Protein AF-A0A1F8TE63-F1 (afdb_monomer_lite)

pLDDT: mean 85.44, std 15.96, range [40.53, 98.62]

Foldseek 3Di:
DDDPDDPDPDPDDDDDDDDDDDDDDDDDDDDDDDDDDDDDDDDDDDPDPDDDDDPDDDDDDDDQDDFFALVLQVVLLVVLPWDWDWDADPVRWTWIWTHDPDLQWTWIDTPLQKIKGKDFQALDLVVLLVSSVSSLVSCCRRGDVQLSVVVSVVSSVLSVVDHSDDDDAAPDKDFDPDPFRKIKGWHDWDWDDRSQKTKIWTKIKIKTADPPPDWDDDPSDPPDTDHGMDMTIMTMMMIHTNNRDD

Sequence (246 aa):
MMRKLLLATMMALLTGCGSPEPTVVIVTDTAPPPVITNTPTPRPPTATPRPTRTPNPTSTPEPTWEPATVADIEAALREAGYRRFPIEGGDGLKGFSWVNKNAYERVQTWDNGTMEVQVLHDKSSQVRSDHMESHLAALDSALPAGFMASLRQENTAYNQSVSTSVSGEPDQLFAFNDDWHTIWGQYYISDTDIGGYGVRFSLWWWQSTCPSRYGCYYSDFPGLEFEGDSSFVFYSIFIWLPDSVT

Secondary structure (DSSP, 8-state):
----SSSSS--------PPPPPP-------PPPPP---PPPPPPPP-PPPPPPPPPPPPPPPPPPPPPPHHHHHHHHHHTTPEEEEEE-TT--EEEEEE-S-TT-EEEEETTSEEEEEEE--S-HHHHHHHHHHHHGGGTTTS-HHHHHHHHHHHHHHHHHS-SS--SS-SEEEE--STT--EEEEEEEEEEEETTEEEEEEEEEEEEEPPTT--EE-TTSTT-EESSEEEEEEEEEEEE-TT---

Structure (mmCIF, N/CA/C/O backbone):
data_AF-A0A1F8TE63-F1
#
_entry.id   AF-A0A1F8TE63-F1
#
loop_
_atom_site.group_PDB
_atom_site.id
_atom_site.type_symbol
_atom_site.label_atom_id
_atom_site.label_alt_id
_atom_site.label_comp_id
_atom_site.label_asym_id
_atom_site.label_entity_id
_atom_site.label_seq_id
_atom_site.pdbx_PDB_ins_code
_atom_site.Cartn_x
_atom_site.Cartn_y
_atom_site.Cartn_z
_atom_site.occupancy
_atom_site.B_iso_or_equiv
_atom_site.auth_seq_id
_atom_site.auth_comp_id
_atom_site.auth_asym_id
_atom_site.auth_atom_id
_atom_site.pdbx_PDB_model_num
ATOM 1 N N . MET A 1 1 ? 7.002 1.707 -57.358 1.00 48.19 1 MET A N 1
ATOM 2 C CA . MET A 1 1 ? 7.519 3.085 -57.521 1.00 48.19 1 MET A CA 1
ATOM 3 C C . MET A 1 1 ? 6.347 4.054 -57.414 1.00 48.19 1 MET A C 1
ATOM 5 O O . MET A 1 1 ? 5.598 4.135 -58.366 1.00 48.19 1 MET A O 1
ATOM 9 N N . MET A 1 2 ? 6.139 4.681 -56.248 1.00 45.12 2 MET A N 1
ATOM 10 C CA . MET A 1 2 ? 5.333 5.903 -55.994 1.00 45.12 2 MET A CA 1
ATOM 11 C C . MET A 1 2 ? 5.148 6.011 -54.474 1.00 45.12 2 MET A C 1
ATOM 13 O O . MET A 1 2 ? 4.157 5.576 -53.902 1.00 45.12 2 MET A O 1
ATOM 17 N N . ARG A 1 3 ? 6.195 6.482 -53.793 1.00 47.81 3 ARG A N 1
ATOM 18 C CA . ARG A 1 3 ? 6.243 6.649 -52.333 1.00 47.81 3 ARG A CA 1
ATOM 19 C C . ARG A 1 3 ? 7.175 7.818 -52.038 1.00 47.81 3 ARG A C 1
ATOM 21 O O . ARG A 1 3 ? 8.292 7.579 -51.612 1.00 47.81 3 ARG A O 1
ATOM 28 N N . LYS A 1 4 ? 6.786 9.034 -52.440 1.00 49.75 4 LYS A N 1
ATOM 29 C CA . LYS A 1 4 ? 7.524 10.301 -52.235 1.00 49.75 4 LYS A CA 1
ATOM 30 C C . LYS A 1 4 ? 6.693 11.481 -52.776 1.00 49.75 4 LYS A C 1
ATOM 32 O O . LYS A 1 4 ? 7.079 12.068 -53.772 1.00 49.75 4 LYS A O 1
ATOM 37 N N . LEU A 1 5 ? 5.525 11.787 -52.196 1.00 52.41 5 LEU A N 1
ATOM 38 C CA . LEU A 1 5 ? 4.871 13.097 -52.404 1.00 52.41 5 LEU A CA 1
ATOM 39 C C . LEU A 1 5 ? 3.723 13.363 -51.406 1.00 52.41 5 LEU A C 1
ATOM 41 O O . LEU A 1 5 ? 2.587 13.592 -51.798 1.00 52.41 5 LEU A O 1
ATOM 45 N N . LEU A 1 6 ? 3.986 13.279 -50.099 1.00 48.41 6 LEU A N 1
ATOM 46 C CA . LEU A 1 6 ? 2.990 13.656 -49.078 1.00 48.41 6 LEU A CA 1
ATOM 47 C C . LEU A 1 6 ? 3.668 14.102 -47.774 1.00 48.41 6 LEU A C 1
ATOM 49 O O . LEU A 1 6 ? 3.296 13.705 -46.679 1.00 48.41 6 LEU A O 1
ATOM 53 N N . LEU A 1 7 ? 4.729 14.901 -47.914 1.00 50.19 7 LEU A N 1
ATOM 54 C CA . LEU A 1 7 ? 5.530 15.419 -46.802 1.00 50.19 7 LEU A CA 1
ATOM 55 C C . LEU A 1 7 ? 5.947 16.876 -47.086 1.00 50.19 7 LEU A C 1
ATOM 57 O O . LEU A 1 7 ? 7.129 17.182 -47.175 1.00 50.19 7 LEU A O 1
ATOM 61 N N . ALA A 1 8 ? 4.979 17.765 -47.345 1.00 51.34 8 ALA A N 1
ATOM 62 C CA . ALA A 1 8 ? 5.272 19.185 -47.603 1.00 51.34 8 ALA A CA 1
ATOM 63 C C . ALA A 1 8 ? 4.108 20.164 -47.320 1.00 51.34 8 ALA A C 1
ATOM 65 O O . ALA A 1 8 ? 4.092 21.260 -47.873 1.00 51.34 8 ALA A O 1
ATOM 66 N N . THR A 1 9 ? 3.102 19.809 -46.508 1.00 50.75 9 THR A N 1
ATOM 67 C CA . THR A 1 9 ? 1.928 20.697 -46.312 1.00 50.75 9 THR A CA 1
ATOM 68 C C . THR A 1 9 ? 1.337 20.628 -44.902 1.00 50.75 9 THR A C 1
ATOM 70 O O . THR A 1 9 ? 0.125 20.608 -44.727 1.00 50.75 9 THR A O 1
ATOM 73 N N . MET A 1 10 ? 2.188 20.575 -43.874 1.00 45.84 10 MET A N 1
ATOM 74 C CA . MET A 1 10 ? 1.735 20.657 -42.476 1.00 45.84 10 MET A CA 1
ATOM 75 C C . MET A 1 10 ? 2.749 21.403 -41.587 1.00 45.84 10 MET A C 1
ATOM 77 O O . MET A 1 10 ? 3.086 20.978 -40.491 1.00 45.84 10 MET A O 1
ATOM 81 N N . MET A 1 11 ? 3.263 22.525 -42.099 1.00 54.88 11 MET A N 1
ATOM 82 C CA . MET A 1 11 ? 4.095 23.506 -41.386 1.00 54.88 11 MET A CA 1
ATOM 83 C C . MET A 1 11 ? 3.577 24.912 -41.729 1.00 54.88 11 MET A C 1
ATOM 85 O O . MET A 1 11 ? 4.159 25.575 -42.577 1.00 54.88 11 MET A O 1
ATOM 89 N N . ALA A 1 12 ? 2.442 25.343 -41.159 1.00 54.31 12 ALA A N 1
ATOM 90 C CA . ALA A 1 12 ? 1.982 26.740 -41.293 1.00 54.31 12 ALA A CA 1
ATOM 91 C C . ALA A 1 12 ? 0.860 27.187 -40.324 1.00 54.31 12 ALA A C 1
ATOM 93 O O . ALA A 1 12 ? 0.150 28.131 -40.649 1.00 54.31 12 ALA A O 1
ATOM 94 N N . LEU A 1 13 ? 0.645 26.557 -39.161 1.00 50.28 13 LEU A N 1
ATOM 95 C CA . LEU A 1 13 ? -0.390 27.019 -38.212 1.00 50.28 13 LEU A CA 1
ATOM 96 C C . LEU A 1 13 ? 0.096 26.947 -36.757 1.00 50.28 13 LEU A C 1
ATOM 98 O O . LEU A 1 13 ? -0.395 26.166 -35.952 1.00 50.28 13 LEU A O 1
ATOM 102 N N . LEU A 1 14 ? 1.082 27.784 -36.436 1.00 52.03 14 LEU A N 1
ATOM 103 C CA . LEU A 1 14 ? 1.438 28.178 -35.071 1.00 52.03 14 LEU A CA 1
ATOM 104 C C . LEU A 1 14 ? 1.475 29.710 -35.041 1.00 52.03 14 LEU A C 1
ATOM 106 O O . LEU A 1 14 ? 2.531 30.330 -35.128 1.00 52.03 14 LEU A O 1
ATOM 110 N N . THR A 1 15 ? 0.297 30.329 -34.995 1.00 55.75 15 THR A N 1
ATOM 111 C CA . THR A 1 15 ? 0.143 31.757 -34.693 1.00 55.75 15 THR A CA 1
ATOM 112 C C . THR A 1 15 ? -0.293 31.892 -33.245 1.00 55.75 15 THR A C 1
ATOM 114 O O . THR A 1 15 ? -1.296 31.312 -32.834 1.00 55.75 15 THR A O 1
ATOM 117 N N . GLY A 1 16 ? 0.520 32.617 -32.480 1.00 52.72 16 GLY A N 1
ATOM 118 C CA . GLY A 1 16 ? 0.429 32.735 -31.035 1.00 52.72 16 GLY A CA 1
ATOM 119 C C . GLY A 1 16 ? -0.822 33.455 -30.543 1.00 52.72 16 GLY A C 1
ATOM 120 O O . GLY A 1 16 ? -1.224 34.483 -31.080 1.00 52.72 16 GLY A O 1
ATOM 121 N N . CYS A 1 17 ? -1.369 32.941 -29.446 1.00 54.53 17 CYS A N 1
ATOM 122 C CA . CYS A 1 17 ? -2.195 33.712 -28.529 1.00 54.53 17 CYS A CA 1
ATOM 123 C C . CYS A 1 17 ? -1.305 34.129 -27.355 1.00 54.53 17 CYS A C 1
ATOM 125 O O . CYS A 1 17 ? -1.013 33.327 -26.471 1.00 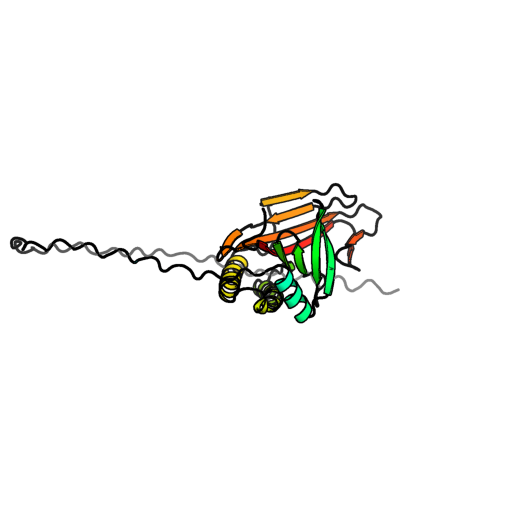54.53 17 CYS A O 1
ATOM 127 N N . GLY A 1 18 ? -0.844 35.381 -27.375 1.00 48.72 18 GLY A N 1
ATOM 128 C CA . GLY A 1 18 ? -0.284 36.028 -26.194 1.00 48.72 18 GLY A CA 1
ATOM 129 C C . GLY A 1 18 ? -1.406 36.282 -25.192 1.00 48.72 18 GLY A C 1
ATOM 130 O O . GLY A 1 18 ? -2.351 37.007 -25.498 1.00 48.72 18 GLY A O 1
ATOM 131 N N . SER A 1 19 ? -1.317 35.659 -24.020 1.00 59.66 19 SER A N 1
ATOM 132 C CA . SER A 1 19 ? -2.191 35.952 -22.885 1.00 59.66 19 SER A CA 1
ATOM 133 C C . SER A 1 19 ? -1.654 37.195 -22.167 1.00 59.66 19 SER A C 1
ATOM 135 O O . SER A 1 19 ? -0.488 37.178 -21.772 1.00 59.66 19 SER A O 1
ATOM 137 N N . PRO A 1 20 ? -2.437 38.275 -22.003 1.00 63.66 20 PRO A N 1
ATOM 138 C CA . PRO A 1 20 ? -1.992 39.438 -21.245 1.00 63.66 20 PRO A CA 1
ATOM 139 C C . PRO A 1 20 ? -1.905 39.116 -19.745 1.00 63.66 20 PRO A C 1
ATOM 141 O O . PRO A 1 20 ? -2.793 38.472 -19.184 1.00 63.66 20 PRO A O 1
ATOM 144 N N . GLU A 1 21 ? -0.828 39.575 -19.106 1.00 68.06 21 GLU A N 1
ATOM 145 C CA . GLU A 1 21 ? -0.635 39.527 -17.654 1.00 68.06 21 GLU A CA 1
ATOM 146 C C . GLU A 1 21 ? -1.690 40.392 -16.936 1.00 68.06 21 GLU A C 1
ATOM 148 O O . GLU A 1 21 ? -1.912 41.543 -17.330 1.00 68.06 21 GLU A O 1
ATOM 153 N N . PRO A 1 22 ? -2.339 39.892 -15.869 1.00 63.06 22 PRO A N 1
ATOM 154 C CA . PRO A 1 22 ? -3.240 40.706 -15.070 1.00 63.06 22 PRO A CA 1
ATOM 155 C C . PRO A 1 22 ? -2.449 41.726 -14.241 1.00 63.06 22 PRO A C 1
ATOM 157 O O . PRO A 1 22 ? -1.637 41.380 -13.384 1.00 63.06 22 PRO A O 1
ATOM 160 N N . THR A 1 23 ? -2.718 43.007 -14.477 1.00 60.56 23 THR A N 1
ATOM 161 C CA . THR A 1 23 ? -2.212 44.122 -13.672 1.00 60.56 23 THR A CA 1
ATOM 162 C C . THR A 1 23 ? -3.028 44.218 -12.382 1.00 60.56 23 THR A C 1
ATOM 164 O O . THR A 1 23 ? -4.235 44.457 -12.415 1.00 60.56 23 THR A O 1
ATOM 167 N N . VAL A 1 24 ? -2.380 44.031 -11.231 1.00 56.94 24 VAL A N 1
ATOM 168 C CA . VAL A 1 24 ? -3.007 44.188 -9.911 1.00 56.94 24 VAL A CA 1
ATOM 169 C C . VAL A 1 24 ? -3.034 45.673 -9.545 1.00 56.94 24 VAL A C 1
ATOM 171 O O . VAL A 1 24 ? -1.994 46.280 -9.295 1.00 56.94 24 VAL A O 1
ATOM 174 N N . VAL A 1 25 ? -4.228 46.266 -9.511 1.00 57.97 25 VAL A N 1
ATOM 175 C CA . VAL A 1 25 ? -4.458 47.632 -9.017 1.00 57.97 25 VAL A CA 1
ATOM 176 C C . VAL A 1 25 ? -4.721 47.561 -7.514 1.00 57.97 25 VAL A C 1
ATOM 178 O O . VAL A 1 25 ? -5.763 47.072 -7.084 1.00 57.97 25 VAL A O 1
ATOM 181 N N . ILE A 1 26 ? -3.777 48.045 -6.706 1.00 49.78 26 ILE A N 1
ATOM 182 C CA . ILE A 1 26 ? -3.956 48.181 -5.256 1.00 49.78 26 ILE A CA 1
ATOM 183 C C . ILE A 1 26 ? -4.684 49.503 -4.993 1.00 49.78 26 ILE A C 1
ATOM 185 O O . ILE A 1 26 ? -4.111 50.579 -5.154 1.00 49.78 26 ILE A O 1
ATOM 189 N N . VAL A 1 27 ? -5.953 49.420 -4.591 1.00 51.50 27 VAL A N 1
ATOM 190 C CA . VAL A 1 27 ? -6.732 50.561 -4.093 1.00 51.50 27 VAL A CA 1
ATOM 191 C C . VAL A 1 27 ? -6.557 50.620 -2.577 1.00 51.50 27 VAL A C 1
ATOM 193 O O . VAL A 1 27 ? -7.164 49.846 -1.842 1.00 51.50 27 VAL A O 1
ATOM 196 N N . THR A 1 28 ? -5.696 51.516 -2.100 1.00 46.59 28 THR A N 1
ATOM 197 C CA . THR A 1 28 ? -5.600 51.856 -0.674 1.00 46.59 28 THR A CA 1
ATOM 198 C C . THR A 1 28 ? -6.646 52.909 -0.333 1.00 46.59 28 THR A C 1
ATOM 200 O O . THR A 1 28 ? -6.501 54.074 -0.706 1.00 46.59 28 THR A O 1
ATOM 203 N N . ASP A 1 29 ? -7.693 52.492 0.375 1.00 40.53 29 ASP A N 1
ATOM 204 C CA . ASP A 1 29 ? -8.705 53.388 0.928 1.00 40.53 29 ASP A CA 1
ATOM 205 C C . ASP A 1 29 ? -8.144 54.086 2.178 1.00 40.53 29 ASP A C 1
ATOM 207 O O . ASP A 1 29 ? -7.621 53.442 3.092 1.00 40.53 29 ASP A O 1
ATOM 211 N N . THR A 1 30 ? -8.180 55.419 2.191 1.00 50.84 30 THR A N 1
ATOM 212 C CA . THR A 1 30 ? -7.617 56.228 3.281 1.00 50.84 30 THR A CA 1
ATOM 213 C C . THR A 1 30 ? -8.744 56.585 4.240 1.00 50.84 30 THR A C 1
ATOM 215 O O . THR A 1 30 ? -9.607 57.400 3.918 1.00 50.84 30 THR A O 1
ATOM 218 N N . ALA A 1 31 ? -8.747 55.964 5.421 1.00 62.66 31 ALA A N 1
ATOM 219 C CA . ALA A 1 31 ? -9.776 56.193 6.429 1.00 62.66 31 ALA A CA 1
ATOM 220 C C . ALA A 1 31 ? -9.745 57.645 6.968 1.00 62.66 31 ALA A C 1
ATOM 222 O O . ALA A 1 31 ? -8.662 58.207 7.163 1.00 62.66 31 ALA A O 1
ATOM 223 N N . PRO A 1 32 ? -10.914 58.258 7.235 1.00 70.81 32 PRO A N 1
ATOM 224 C CA . PRO A 1 32 ? -11.007 59.615 7.766 1.00 70.81 32 PRO A CA 1
ATOM 225 C C . PRO A 1 32 ? -10.475 59.730 9.209 1.00 70.81 32 PRO A C 1
ATOM 227 O O . PRO A 1 32 ? -10.484 58.752 9.962 1.00 70.81 32 PRO A O 1
ATOM 230 N N . PRO A 1 33 ? -10.025 60.933 9.618 1.00 68.00 33 PRO A N 1
ATOM 231 C CA . PRO A 1 33 ? -9.432 61.164 10.931 1.00 68.00 33 PRO A CA 1
ATOM 232 C C . PRO A 1 33 ? -10.441 60.952 12.076 1.00 68.00 33 PRO A C 1
ATOM 234 O O . PRO A 1 33 ? -11.627 61.260 11.926 1.00 68.00 33 PRO A O 1
ATOM 237 N N . PRO A 1 34 ? -9.982 60.454 13.239 1.00 62.78 34 PRO A N 1
ATOM 238 C CA . PRO A 1 34 ? -10.858 60.132 14.358 1.00 62.78 34 PRO A CA 1
ATOM 239 C C . PRO A 1 34 ? -11.477 61.389 14.985 1.00 62.78 34 PRO A C 1
ATOM 241 O O . PRO A 1 34 ? -10.790 62.362 15.299 1.00 62.78 34 PRO A O 1
ATOM 244 N N . VAL A 1 35 ? -12.790 61.337 15.218 1.00 70.00 35 VAL A N 1
ATOM 245 C CA . VAL A 1 35 ? -13.545 62.343 15.975 1.00 70.00 35 VAL A CA 1
ATOM 246 C C . VAL A 1 35 ? -13.337 62.099 17.471 1.00 70.00 35 VAL A C 1
ATOM 248 O O . VAL A 1 35 ? -13.704 61.046 17.996 1.00 70.00 35 VAL A O 1
ATOM 251 N N . ILE A 1 36 ? -12.765 63.079 18.174 1.00 52.56 36 ILE A N 1
ATOM 252 C CA . ILE A 1 36 ? -12.597 63.033 19.632 1.00 52.56 36 ILE A CA 1
ATOM 253 C C . ILE A 1 36 ? -13.963 63.260 20.284 1.00 52.56 36 ILE A C 1
ATOM 255 O O . ILE A 1 36 ? -14.515 64.358 20.247 1.00 52.56 36 ILE A O 1
ATOM 259 N N . THR A 1 37 ? -14.509 62.203 20.880 1.00 59.97 37 THR A N 1
ATOM 260 C CA . THR A 1 37 ? -15.754 62.247 21.654 1.00 59.97 37 THR A CA 1
ATOM 261 C C . THR A 1 37 ? -15.401 62.317 23.138 1.00 59.97 37 THR A C 1
ATOM 263 O O . THR A 1 37 ? -14.645 61.486 23.634 1.00 59.97 37 THR A O 1
ATOM 266 N N . ASN A 1 38 ? -15.923 63.321 23.847 1.00 55.62 38 ASN A N 1
ATOM 267 C CA . ASN A 1 38 ? -15.698 63.492 25.283 1.00 55.62 38 ASN A CA 1
ATOM 268 C C . ASN A 1 38 ? -16.426 62.396 26.071 1.00 55.62 38 ASN A C 1
ATOM 270 O O . ASN A 1 38 ? -17.654 62.389 26.164 1.00 55.62 38 ASN A O 1
ATOM 274 N N . THR A 1 39 ? -15.652 61.472 26.633 1.00 60.62 39 THR A N 1
ATOM 275 C CA . THR A 1 39 ? -16.145 60.345 27.427 1.00 60.62 39 THR A CA 1
ATOM 276 C C . THR A 1 39 ? -16.544 60.804 28.839 1.00 60.62 39 THR A C 1
ATOM 278 O O . THR A 1 39 ? -15.745 61.463 29.507 1.00 60.62 39 THR A O 1
ATOM 281 N N . PRO A 1 40 ? -17.749 60.462 29.331 1.00 65.62 40 PRO A N 1
ATOM 282 C CA . PRO A 1 40 ? -18.172 60.776 30.692 1.00 65.62 40 PRO A CA 1
ATOM 283 C C . PRO A 1 40 ? -17.357 60.019 31.753 1.00 65.62 40 PRO A C 1
ATOM 285 O O . PRO A 1 40 ? -16.910 58.891 31.548 1.00 65.62 40 PRO A O 1
ATOM 288 N N . THR A 1 41 ? -17.195 60.665 32.909 1.00 66.62 41 THR A N 1
ATOM 289 C CA . THR A 1 41 ? -16.442 60.201 34.081 1.00 66.62 41 THR A CA 1
ATOM 290 C C . THR A 1 41 ? -16.871 58.792 34.538 1.00 66.62 41 THR A C 1
ATOM 292 O O . THR A 1 41 ? -18.066 58.576 34.763 1.00 66.62 41 THR A O 1
ATOM 295 N N . PRO A 1 42 ? -15.938 57.833 34.729 1.00 62.38 42 PRO A N 1
ATOM 296 C CA . PRO A 1 42 ? -16.275 56.461 35.108 1.00 62.38 42 PRO A CA 1
ATOM 297 C C . PRO A 1 42 ? -16.837 56.376 36.532 1.00 62.38 42 PRO A C 1
ATOM 299 O O . PRO A 1 42 ? -16.268 56.926 37.476 1.00 62.38 42 PRO A O 1
ATOM 302 N N . ARG A 1 43 ? -17.931 55.625 36.707 1.00 70.56 43 ARG A N 1
ATOM 303 C CA . ARG A 1 43 ? -18.364 55.147 38.029 1.00 70.56 43 ARG A CA 1
ATOM 304 C C . ARG A 1 43 ? -17.352 54.126 38.576 1.00 70.56 43 ARG A C 1
ATOM 306 O O . ARG A 1 43 ? -16.765 53.386 37.786 1.00 70.56 43 ARG A O 1
ATOM 313 N N . PRO A 1 44 ? -17.176 54.041 39.907 1.00 73.81 44 PRO A N 1
ATOM 314 C CA . PRO A 1 44 ? -16.303 53.047 40.519 1.00 73.81 44 PRO A CA 1
ATOM 315 C C . PRO A 1 44 ? -16.779 51.626 40.167 1.00 73.81 44 PRO A C 1
ATOM 317 O O . PRO A 1 44 ? -17.986 51.361 40.215 1.00 73.81 44 PRO A O 1
ATOM 320 N N . PRO A 1 45 ? -15.862 50.714 39.798 1.00 67.75 45 PRO A N 1
ATOM 321 C CA . PRO A 1 45 ? -16.221 49.370 39.377 1.00 67.75 45 PRO A CA 1
ATOM 322 C C . PRO A 1 45 ? -16.824 48.589 40.547 1.00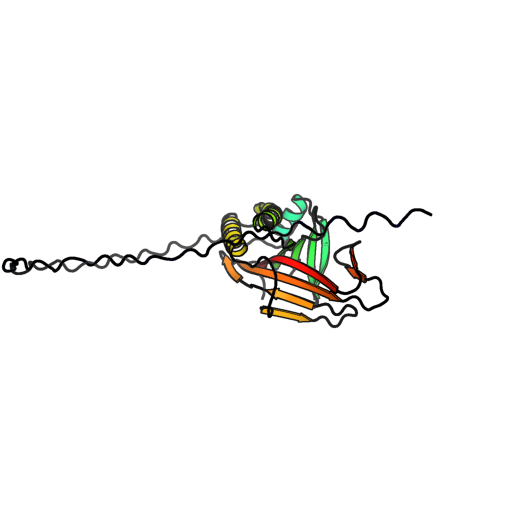 67.75 45 PRO A C 1
ATOM 324 O O . PRO A 1 45 ? -16.232 48.468 41.620 1.00 67.75 45 PRO A O 1
ATOM 327 N N . THR A 1 46 ? -18.021 48.048 40.334 1.00 76.44 46 THR A N 1
ATOM 328 C CA . THR A 1 46 ? -18.595 47.008 41.191 1.00 76.44 46 THR A CA 1
ATOM 329 C C . THR A 1 46 ? -17.690 45.780 41.113 1.00 76.44 46 THR A C 1
ATOM 331 O O . THR A 1 46 ? -17.290 45.397 40.016 1.00 76.44 46 THR A O 1
ATOM 334 N N . ALA A 1 47 ? -17.331 45.187 42.256 1.00 71.12 47 ALA A N 1
ATOM 335 C CA . ALA A 1 47 ? -16.448 44.025 42.309 1.00 71.12 47 ALA A CA 1
ATOM 336 C C . ALA A 1 47 ? -17.005 42.885 41.440 1.00 71.12 47 ALA A C 1
ATOM 338 O O . ALA A 1 47 ? -18.005 42.256 41.786 1.00 71.12 47 ALA A O 1
ATOM 339 N N . THR A 1 48 ? -16.370 42.647 40.292 1.00 73.62 48 THR A N 1
ATOM 340 C CA . THR A 1 48 ? -16.730 41.559 39.385 1.00 73.62 48 THR A CA 1
ATOM 341 C C . THR A 1 48 ? -16.444 40.230 40.088 1.00 73.62 48 THR A C 1
ATOM 343 O O . THR A 1 48 ? -15.319 40.035 40.562 1.00 73.62 48 THR A O 1
ATOM 346 N N . PRO A 1 49 ? -17.418 39.308 40.191 1.00 75.62 49 PRO A N 1
ATOM 347 C CA . PRO A 1 49 ? -17.177 37.998 40.775 1.00 75.62 49 PRO A CA 1
ATOM 348 C C . PRO A 1 49 ? -16.043 37.302 40.018 1.00 75.62 49 PRO A C 1
ATOM 350 O O . PRO A 1 49 ? -16.000 37.294 38.787 1.00 75.62 49 PRO A O 1
ATOM 353 N N . ARG A 1 50 ? -15.091 36.745 40.771 1.00 78.25 50 ARG A N 1
ATOM 354 C CA . ARG A 1 50 ? -13.947 36.025 40.208 1.00 78.25 50 ARG A CA 1
ATOM 355 C C . ARG A 1 50 ? -14.477 34.828 39.403 1.00 78.25 50 ARG A C 1
ATOM 357 O O . ARG A 1 50 ? -15.193 34.015 39.990 1.00 78.25 50 ARG A O 1
ATOM 364 N N . PRO A 1 51 ? -14.139 34.692 38.107 1.00 73.06 51 PRO A N 1
ATOM 365 C CA . PRO A 1 51 ? -14.597 33.569 37.303 1.00 73.06 51 PRO A CA 1
ATOM 366 C C . PRO A 1 51 ? -14.155 32.261 37.960 1.00 73.06 51 PRO A C 1
ATOM 368 O O . PRO A 1 51 ? -12.979 32.060 38.279 1.00 73.06 51 PRO A O 1
ATOM 371 N N . THR A 1 52 ? -15.125 31.395 38.232 1.00 80.81 52 THR A N 1
ATOM 372 C CA . THR A 1 52 ? -14.880 30.042 38.726 1.00 80.81 52 THR A CA 1
ATOM 373 C C . THR A 1 52 ? -14.252 29.246 37.585 1.00 80.81 52 THR A C 1
ATOM 375 O O . THR A 1 52 ? -14.664 29.394 36.437 1.00 80.81 52 THR A O 1
ATOM 378 N N . ARG A 1 53 ? -13.219 28.442 37.867 1.00 78.50 53 ARG A N 1
ATOM 379 C CA . ARG A 1 53 ? -12.587 27.615 36.830 1.00 78.50 53 ARG A CA 1
ATOM 380 C C . ARG A 1 53 ? -13.634 26.657 36.268 1.00 78.50 53 ARG A C 1
ATOM 382 O O . ARG A 1 53 ? -14.159 25.837 37.018 1.00 78.50 53 ARG A O 1
ATOM 389 N N . THR A 1 54 ? -13.919 26.764 34.973 1.00 82.12 54 THR A N 1
ATOM 390 C CA . THR A 1 54 ? -14.690 25.752 34.253 1.00 82.12 54 THR A CA 1
ATOM 391 C C . THR A 1 54 ? -13.952 24.419 34.398 1.00 82.12 54 THR A C 1
ATOM 393 O O . THR A 1 54 ? -12.740 24.390 34.158 1.00 82.12 54 THR A O 1
ATOM 396 N N . PRO A 1 55 ? -14.613 23.340 34.850 1.00 81.19 55 PRO A N 1
ATOM 397 C CA . PRO A 1 55 ? -13.978 22.032 34.910 1.00 81.19 55 PRO A CA 1
ATOM 398 C C . PRO A 1 55 ? -13.462 21.657 33.519 1.00 81.19 55 PRO A C 1
ATOM 400 O O . PRO A 1 55 ? -14.154 21.855 32.520 1.00 81.19 55 PRO A O 1
ATOM 403 N N . ASN A 1 56 ? -12.225 21.164 33.464 1.00 84.62 56 ASN A N 1
ATOM 404 C CA . ASN A 1 56 ? -11.638 20.699 32.216 1.00 84.62 56 ASN A CA 1
ATOM 405 C C . ASN A 1 56 ? -12.467 19.492 31.744 1.00 84.62 56 ASN A C 1
ATOM 407 O O . ASN A 1 56 ? -12.690 18.594 32.566 1.00 84.62 56 ASN A O 1
ATOM 411 N N . PRO A 1 57 ? -12.964 19.461 30.495 1.00 76.56 57 PRO A N 1
ATOM 412 C CA . PRO A 1 57 ? -13.701 18.309 29.999 1.00 76.56 57 PRO A CA 1
ATOM 413 C C . PRO A 1 57 ? -12.847 17.053 30.180 1.00 76.56 57 PRO A C 1
ATOM 415 O O . PRO A 1 57 ? -11.673 17.020 29.812 1.00 76.56 57 PRO A O 1
ATOM 418 N N . THR A 1 58 ? -13.425 16.039 30.818 1.00 81.25 58 THR A N 1
ATOM 419 C CA . THR A 1 58 ? -12.788 14.730 30.945 1.00 81.25 58 THR A CA 1
ATOM 420 C C . THR A 1 58 ? -12.708 14.122 29.551 1.00 81.25 58 THR A C 1
ATOM 422 O O . THR A 1 58 ? -13.728 14.036 28.865 1.00 81.25 58 THR A O 1
ATOM 425 N N . SER A 1 59 ? -11.508 13.732 29.114 1.00 74.38 59 SER A N 1
ATOM 426 C CA . SER A 1 59 ? -11.337 13.026 27.846 1.00 74.38 59 SER A CA 1
ATOM 427 C C . SER A 1 59 ? -12.162 11.744 27.890 1.00 74.38 59 SER A C 1
ATOM 429 O O . SER A 1 59 ? -12.014 10.927 28.801 1.00 74.38 59 SER A O 1
ATOM 431 N N . THR A 1 60 ? -13.074 11.596 26.934 1.00 75.81 60 THR A N 1
ATOM 432 C CA . THR A 1 60 ? -13.792 10.333 26.750 1.00 75.81 60 THR A CA 1
ATOM 433 C C . THR A 1 60 ? -12.774 9.320 26.225 1.00 75.81 60 THR A C 1
ATOM 435 O O . THR A 1 60 ? -12.040 9.680 25.304 1.00 75.81 60 THR A O 1
ATOM 438 N N . PRO A 1 61 ? -12.662 8.113 26.813 1.00 71.31 61 PRO A N 1
ATOM 439 C CA . PRO A 1 61 ? -11.760 7.089 26.299 1.00 71.31 61 PRO A CA 1
ATOM 440 C C . PRO A 1 61 ? -12.063 6.825 24.826 1.00 71.31 61 PRO A C 1
ATOM 442 O O . PRO A 1 61 ? -13.235 6.718 24.454 1.00 71.31 61 PRO A O 1
ATOM 445 N N . GLU A 1 62 ? -11.026 6.733 23.998 1.00 72.44 62 GLU A N 1
ATOM 446 C CA . GLU A 1 62 ? -11.212 6.324 22.610 1.00 72.44 62 GLU A CA 1
ATOM 447 C C . GLU A 1 62 ? -11.732 4.878 22.560 1.00 72.44 62 GLU A C 1
ATOM 449 O O . GLU A 1 62 ? -11.342 4.054 23.396 1.00 72.44 62 GLU A O 1
ATOM 454 N N . PRO A 1 63 ? -12.641 4.551 21.625 1.00 63.66 63 PRO A N 1
ATOM 455 C CA . PRO A 1 63 ? -13.115 3.186 21.458 1.00 63.66 63 PRO A CA 1
ATOM 456 C C . PRO A 1 63 ? -11.937 2.265 21.135 1.00 63.66 63 PRO A C 1
ATOM 458 O O . PRO A 1 63 ? -11.259 2.455 20.131 1.00 63.66 63 PRO A O 1
ATOM 461 N N . THR A 1 64 ? -11.705 1.251 21.965 1.00 77.38 64 THR A N 1
ATOM 462 C CA . THR A 1 64 ? -10.733 0.200 21.655 1.00 77.38 64 THR A CA 1
ATOM 463 C C . THR A 1 64 ? -11.369 -0.770 20.665 1.00 77.38 64 THR A C 1
ATOM 465 O O . THR A 1 64 ? -12.393 -1.384 20.973 1.00 77.38 64 THR A O 1
ATOM 468 N N . TRP A 1 65 ? -10.805 -0.878 19.465 1.00 83.81 65 TRP A N 1
ATOM 469 C CA . TRP A 1 65 ? -11.239 -1.859 18.473 1.00 83.81 65 TRP A CA 1
ATOM 470 C C . TRP A 1 65 ? -10.623 -3.221 18.775 1.00 83.81 65 TRP A C 1
ATOM 472 O O . TRP A 1 65 ? -9.498 -3.300 19.263 1.00 83.81 65 TRP A O 1
ATOM 482 N N . GLU A 1 66 ? -11.348 -4.295 18.468 1.00 85.94 66 GLU A N 1
ATOM 483 C CA . GLU A 1 66 ? -10.728 -5.616 18.423 1.00 85.94 66 GLU A CA 1
ATOM 484 C C . GLU A 1 66 ? -9.732 -5.631 17.248 1.00 85.94 66 GLU A C 1
ATOM 486 O O . GLU A 1 66 ? -10.115 -5.254 16.133 1.00 85.94 66 GLU A O 1
ATOM 491 N N . PRO A 1 67 ? -8.447 -5.951 17.484 1.00 87.81 67 PRO A N 1
ATOM 492 C CA . PRO A 1 67 ? -7.444 -5.922 16.434 1.00 87.81 67 PRO A CA 1
ATOM 493 C C . PRO A 1 67 ? -7.711 -7.037 15.422 1.00 87.81 67 PRO A C 1
ATOM 495 O O . PRO A 1 67 ? -7.929 -8.188 15.795 1.00 87.81 67 PRO A O 1
ATOM 498 N N . ALA A 1 68 ? -7.678 -6.695 14.137 1.00 93.75 68 ALA A N 1
ATOM 499 C CA . ALA A 1 68 ? -7.749 -7.690 13.077 1.00 93.75 68 ALA A CA 1
ATOM 500 C C . ALA A 1 68 ? -6.468 -8.527 13.044 1.00 93.75 68 ALA A C 1
ATOM 502 O O . ALA A 1 68 ? -5.373 -8.014 13.290 1.00 93.75 68 ALA A O 1
ATOM 503 N N . THR A 1 69 ? -6.589 -9.800 12.675 1.00 95.25 69 THR A N 1
ATOM 504 C CA . THR A 1 69 ? -5.429 -10.654 12.411 1.00 95.25 69 THR A CA 1
ATOM 505 C C . THR A 1 69 ? -5.126 -10.725 10.915 1.00 95.25 69 THR A C 1
ATOM 507 O O . THR A 1 69 ? -5.990 -10.492 10.066 1.00 95.25 69 THR A O 1
ATOM 510 N N . VAL A 1 70 ? -3.902 -11.134 10.565 1.00 96.25 70 VAL A N 1
ATOM 511 C CA . VAL A 1 70 ? -3.548 -11.439 9.167 1.00 96.25 70 VAL A CA 1
ATOM 512 C C . VAL A 1 70 ? -4.484 -12.502 8.587 1.00 96.25 70 VAL A C 1
ATOM 514 O O . VAL A 1 70 ? -4.902 -12.394 7.439 1.00 96.25 70 VAL A O 1
ATOM 517 N N . ALA A 1 71 ? -4.880 -13.499 9.383 1.00 96.62 71 ALA A N 1
ATOM 518 C CA . ALA A 1 71 ? -5.776 -14.556 8.925 1.00 96.62 71 ALA A CA 1
ATOM 519 C C . ALA A 1 71 ? -7.167 -14.024 8.530 1.00 96.62 71 ALA A C 1
ATOM 521 O O . ALA A 1 71 ? -7.725 -14.494 7.535 1.00 96.62 71 ALA A O 1
ATOM 522 N N . ASP A 1 72 ? -7.696 -13.035 9.258 1.00 97.00 72 ASP A N 1
ATOM 523 C CA . ASP A 1 72 ? -8.980 -12.394 8.941 1.00 97.00 72 ASP A CA 1
ATOM 524 C C . ASP A 1 72 ? -8.892 -11.621 7.620 1.00 97.00 72 ASP A C 1
ATOM 526 O O . ASP A 1 72 ? -9.748 -11.768 6.744 1.00 97.00 72 ASP A O 1
ATOM 530 N N . ILE A 1 73 ? -7.804 -10.868 7.433 1.00 98.06 73 ILE A N 1
ATOM 531 C CA . ILE A 1 73 ? -7.515 -10.121 6.201 1.00 98.06 73 ILE A CA 1
ATOM 532 C C . ILE A 1 73 ? -7.419 -11.069 5.000 1.00 98.06 73 ILE A C 1
ATOM 534 O O . ILE A 1 73 ? -8.069 -10.864 3.974 1.00 98.06 73 ILE A O 1
ATOM 538 N N . GLU A 1 74 ? -6.652 -12.151 5.123 1.00 98.38 74 GLU A N 1
ATOM 539 C CA . GLU A 1 74 ? -6.505 -13.145 4.058 1.00 98.38 74 GLU A CA 1
ATOM 540 C C . GLU A 1 74 ? -7.811 -13.880 3.740 1.00 98.38 74 GLU A C 1
ATOM 542 O O . GLU A 1 74 ? -8.051 -14.274 2.593 1.00 98.38 74 GLU A O 1
ATOM 547 N N . ALA A 1 75 ? -8.663 -14.099 4.746 1.00 98.44 75 ALA A N 1
ATOM 548 C CA . ALA A 1 75 ? -9.990 -14.662 4.545 1.00 98.44 75 ALA A CA 1
ATOM 549 C C . ALA A 1 75 ? -10.879 -13.715 3.731 1.00 98.44 75 ALA A C 1
ATOM 551 O O . ALA A 1 75 ? -11.463 -14.161 2.740 1.00 98.44 75 ALA A O 1
ATOM 552 N N . ALA A 1 76 ? -10.906 -12.426 4.080 1.00 98.38 76 ALA A N 1
ATOM 553 C CA . ALA A 1 76 ? -11.675 -11.415 3.360 1.00 98.38 76 ALA A CA 1
ATOM 554 C C . ALA A 1 76 ? -11.204 -11.248 1.905 1.00 98.38 76 ALA A C 1
ATOM 556 O O . ALA A 1 76 ? -12.018 -11.272 0.981 1.00 98.38 76 ALA A O 1
ATOM 557 N N . LEU A 1 77 ? -9.889 -11.213 1.663 1.00 98.62 77 LEU A N 1
ATOM 558 C CA . LEU A 1 77 ? -9.330 -11.155 0.305 1.00 98.62 77 LEU A CA 1
ATOM 559 C C . LEU A 1 77 ? -9.740 -12.371 -0.538 1.00 98.62 77 LEU A C 1
ATOM 561 O O . LEU A 1 77 ? -10.109 -12.234 -1.709 1.00 98.62 77 LEU A O 1
ATOM 565 N N . ARG A 1 78 ? -9.719 -13.573 0.050 1.00 98.44 78 ARG A N 1
ATOM 566 C CA . ARG A 1 78 ? -10.168 -14.796 -0.629 1.00 98.44 78 ARG A CA 1
ATOM 567 C C . ARG A 1 78 ? -11.655 -14.739 -0.975 1.00 98.44 78 ARG A C 1
ATOM 569 O O . ARG A 1 78 ? -12.024 -15.125 -2.083 1.00 98.44 78 ARG A O 1
ATOM 576 N N . GLU A 1 79 ? -12.493 -14.266 -0.056 1.00 98.38 79 GLU A N 1
ATOM 577 C CA . GLU A 1 79 ? -13.933 -14.093 -0.279 1.00 98.38 79 GLU A CA 1
ATOM 578 C C . GLU A 1 79 ? -14.220 -13.054 -1.376 1.00 98.38 79 GLU A C 1
ATOM 580 O O . GLU A 1 79 ? -15.081 -13.274 -2.227 1.00 98.38 79 GLU A O 1
ATOM 585 N N . ALA A 1 80 ? -13.414 -11.991 -1.448 1.00 98.12 80 ALA A N 1
ATOM 586 C CA . ALA A 1 80 ? -13.456 -10.984 -2.509 1.00 98.12 80 ALA A CA 1
ATOM 587 C C . ALA A 1 80 ? -12.900 -11.470 -3.871 1.00 98.12 80 ALA A C 1
ATOM 589 O O . ALA A 1 80 ? -12.870 -10.711 -4.846 1.00 98.12 80 ALA A O 1
ATOM 590 N N . GLY A 1 81 ? -12.463 -12.731 -3.968 1.00 97.94 81 GLY A N 1
ATOM 591 C CA . GLY A 1 81 ? -12.013 -13.360 -5.213 1.00 97.94 81 GLY A CA 1
ATOM 592 C C . GLY A 1 81 ? -10.546 -13.111 -5.573 1.00 97.94 81 GLY A C 1
ATOM 593 O O . GLY A 1 81 ? -10.157 -13.347 -6.720 1.00 97.94 81 GLY A O 1
ATOM 594 N N . TYR A 1 82 ? -9.719 -12.654 -4.629 1.00 98.38 82 TYR A N 1
ATOM 595 C CA . TYR A 1 82 ? -8.282 -12.514 -4.857 1.00 98.38 82 TYR A CA 1
ATOM 596 C C . TYR A 1 82 ? -7.611 -13.887 -4.963 1.00 98.38 82 TYR A C 1
ATOM 598 O O . TYR A 1 82 ? -7.935 -14.842 -4.252 1.00 98.38 82 TYR A O 1
ATOM 606 N N . ARG A 1 83 ? -6.621 -13.976 -5.852 1.00 97.69 83 ARG A N 1
ATOM 607 C CA . ARG A 1 83 ? -5.740 -15.135 -6.004 1.00 97.69 83 ARG A CA 1
ATOM 608 C C . ARG A 1 83 ? -4.474 -14.921 -5.191 1.00 97.69 83 ARG A C 1
ATOM 610 O O . ARG A 1 83 ? -3.904 -13.836 -5.221 1.00 97.69 83 ARG A O 1
ATOM 617 N N . ARG A 1 84 ? -4.036 -15.973 -4.502 1.00 97.06 84 ARG A N 1
ATOM 618 C CA . ARG A 1 84 ? -2.895 -15.948 -3.585 1.00 97.06 84 ARG A CA 1
ATOM 619 C C . ARG A 1 84 ? -1.629 -16.493 -4.241 1.00 97.06 84 ARG A C 1
ATOM 621 O O . ARG A 1 84 ? -1.659 -17.598 -4.782 1.00 97.06 84 ARG A O 1
ATOM 628 N N . PHE A 1 85 ? -0.518 -15.784 -4.079 1.00 95.94 85 PHE A N 1
ATOM 629 C CA . PHE A 1 85 ? 0.818 -16.191 -4.511 1.00 95.94 85 PHE A CA 1
ATOM 630 C C . PHE A 1 85 ? 1.795 -16.073 -3.334 1.00 95.94 85 PHE A C 1
ATOM 632 O O . PHE A 1 85 ? 1.830 -15.018 -2.706 1.00 95.94 85 PHE A O 1
ATOM 639 N N . PRO A 1 86 ? 2.554 -17.125 -2.982 1.00 96.62 86 PRO A N 1
ATOM 640 C CA . PRO A 1 86 ? 3.554 -17.026 -1.922 1.00 96.62 86 PRO A CA 1
ATOM 641 C C . PRO A 1 86 ? 4.684 -16.081 -2.340 1.00 96.62 86 PRO A C 1
ATOM 643 O O . PRO A 1 86 ? 5.126 -16.125 -3.488 1.00 96.62 86 PRO A O 1
ATOM 646 N N . ILE A 1 87 ? 5.149 -15.262 -1.400 1.00 95.06 87 ILE A N 1
ATOM 647 C CA . ILE A 1 87 ? 6.288 -14.356 -1.573 1.00 95.06 87 ILE A CA 1
ATOM 648 C C . ILE A 1 87 ? 7.234 -14.464 -0.372 1.00 95.06 87 ILE A C 1
ATOM 650 O O . ILE A 1 87 ? 6.824 -14.855 0.723 1.00 95.06 87 ILE A O 1
ATOM 654 N N . GLU A 1 88 ? 8.501 -14.127 -0.594 1.00 94.50 88 GLU A N 1
ATOM 655 C CA . GLU A 1 88 ? 9.532 -14.037 0.440 1.00 94.50 88 GLU A CA 1
ATOM 656 C C . GLU A 1 88 ? 10.316 -12.736 0.222 1.00 94.50 88 GLU A C 1
ATOM 658 O O . GLU A 1 88 ? 10.759 -12.458 -0.895 1.00 94.50 88 GLU A O 1
ATOM 663 N N . GLY A 1 89 ? 10.421 -11.914 1.265 1.00 88.12 89 GLY A N 1
ATOM 664 C CA . GLY A 1 89 ? 11.203 -10.684 1.271 1.00 88.12 89 GLY A CA 1
ATOM 665 C C . GLY A 1 89 ? 12.705 -10.968 1.285 1.00 88.12 89 GLY A C 1
ATOM 666 O O . GLY A 1 89 ? 13.148 -12.075 1.589 1.00 88.12 89 GLY A O 1
ATOM 667 N N . GLY A 1 90 ? 13.519 -9.956 0.976 1.00 83.00 90 GLY A N 1
ATOM 668 C CA . GLY A 1 90 ? 14.984 -10.094 0.979 1.00 83.00 90 GLY A CA 1
ATOM 669 C C . GLY A 1 90 ? 15.586 -10.406 2.359 1.00 83.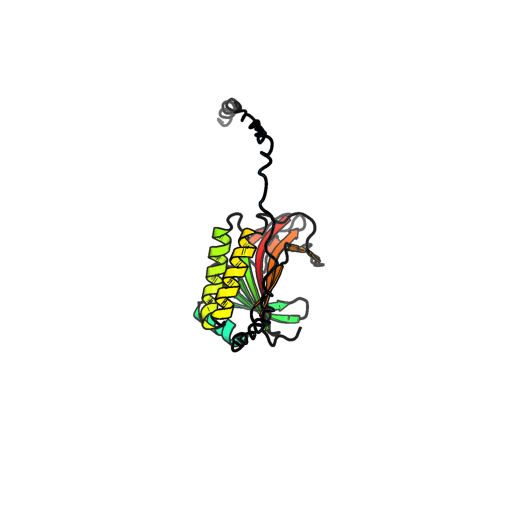00 90 GLY A C 1
ATOM 670 O O . GLY A 1 90 ? 16.722 -10.864 2.449 1.00 83.00 90 GLY A O 1
ATOM 671 N N . ASP A 1 91 ? 14.824 -10.179 3.424 1.00 87.25 91 ASP A N 1
ATOM 672 C CA . ASP A 1 91 ? 15.127 -10.507 4.818 1.00 87.25 91 ASP A CA 1
ATOM 673 C C . ASP A 1 91 ? 14.642 -11.911 5.237 1.00 87.25 91 ASP A C 1
ATOM 675 O O . ASP A 1 91 ? 14.831 -12.315 6.385 1.00 87.25 91 ASP A O 1
ATOM 679 N N . GLY A 1 92 ? 14.038 -12.671 4.316 1.00 92.94 92 GLY A N 1
ATOM 680 C CA . GLY A 1 92 ? 13.444 -13.981 4.579 1.00 92.94 92 GLY A CA 1
ATOM 681 C C . GLY A 1 92 ? 12.045 -13.919 5.198 1.00 92.94 92 GLY A C 1
ATOM 682 O O . GLY A 1 92 ? 11.498 -14.967 5.558 1.00 92.94 92 GLY A O 1
ATOM 683 N N . LEU A 1 93 ? 11.455 -12.724 5.337 1.00 94.62 93 LEU A N 1
ATOM 684 C CA . LEU A 1 93 ? 10.079 -12.570 5.793 1.00 94.62 93 LEU A CA 1
ATOM 685 C C . LEU A 1 93 ? 9.131 -13.193 4.769 1.00 94.62 93 LEU A C 1
ATOM 687 O O . LEU A 1 93 ? 9.207 -12.911 3.575 1.00 94.62 93 LEU A O 1
ATOM 691 N N . LYS A 1 94 ? 8.231 -14.055 5.232 1.00 97.12 94 LYS A N 1
ATOM 692 C CA . LYS A 1 94 ? 7.283 -14.756 4.366 1.00 97.12 94 LYS A CA 1
ATOM 693 C C . LYS A 1 94 ? 5.934 -14.073 4.378 1.00 97.12 94 LYS A C 1
ATOM 695 O O . LYS A 1 94 ? 5.548 -13.424 5.350 1.00 97.12 94 LYS A O 1
ATOM 700 N N . GLY A 1 95 ? 5.234 -14.226 3.266 1.00 97.38 95 GLY A N 1
ATOM 701 C CA . GLY A 1 95 ? 3.933 -13.626 3.087 1.00 97.38 95 GLY A CA 1
ATOM 702 C C . GLY A 1 95 ? 3.232 -14.117 1.837 1.00 97.38 95 GLY A C 1
ATOM 703 O O . GLY A 1 95 ? 3.629 -15.095 1.187 1.00 97.38 95 GLY A O 1
ATOM 704 N N . PHE A 1 96 ? 2.183 -13.394 1.473 1.00 97.94 96 PHE A N 1
ATOM 705 C CA . PHE A 1 96 ? 1.421 -13.647 0.268 1.00 97.94 96 PHE A CA 1
ATOM 706 C C . PHE A 1 96 ? 1.141 -12.359 -0.491 1.00 97.94 96 PHE A C 1
ATOM 708 O O . PHE A 1 96 ? 0.739 -11.354 0.084 1.00 97.94 96 PHE A O 1
ATOM 715 N N . SER A 1 97 ? 1.281 -12.419 -1.813 1.00 97.38 97 SER A N 1
ATOM 716 C CA . SER A 1 97 ? 0.705 -11.439 -2.722 1.00 97.38 97 SER A CA 1
ATOM 717 C C . SER A 1 97 ? -0.683 -11.899 -3.161 1.00 97.38 97 SER A C 1
ATOM 719 O O . SER A 1 97 ? -0.875 -13.022 -3.636 1.00 97.38 97 SER A O 1
ATOM 721 N N . TRP A 1 98 ? -1.654 -11.014 -2.998 1.00 97.94 98 TRP A N 1
ATOM 722 C CA . TRP A 1 98 ? -3.053 -11.194 -3.337 1.00 97.94 98 TRP A CA 1
ATOM 723 C C . TRP A 1 98 ? -3.379 -10.324 -4.539 1.00 97.94 98 TRP A C 1
ATOM 725 O O . TRP A 1 98 ? -3.296 -9.097 -4.479 1.00 97.94 98 TRP A O 1
ATOM 735 N N . VAL A 1 99 ? -3.786 -10.965 -5.630 1.00 96.19 99 VAL A N 1
ATOM 736 C CA . VAL A 1 99 ? -4.036 -10.305 -6.915 1.00 96.19 99 VAL A CA 1
ATOM 737 C C . VAL A 1 99 ? -5.446 -10.619 -7.394 1.00 96.19 99 VAL A C 1
ATOM 739 O O . VAL A 1 99 ? -5.848 -11.784 -7.452 1.00 96.19 99 VAL A O 1
ATOM 742 N N . ASN A 1 100 ? -6.187 -9.587 -7.794 1.00 95.06 100 ASN A N 1
ATOM 743 C CA . ASN A 1 100 ? -7.517 -9.732 -8.383 1.00 95.06 100 ASN A CA 1
ATOM 744 C C . ASN A 1 100 ? -7.462 -9.554 -9.915 1.00 95.06 100 ASN A C 1
ATOM 746 O O . ASN A 1 100 ? -6.787 -10.328 -10.605 1.00 95.06 100 ASN A O 1
ATOM 750 N N . LYS A 1 101 ? -8.175 -8.556 -10.457 1.00 90.94 101 LYS A N 1
ATOM 751 C CA . LYS A 1 101 ? -8.319 -8.314 -11.902 1.00 90.94 101 LYS A CA 1
ATOM 752 C C . LYS A 1 101 ? -7.041 -7.777 -12.543 1.00 90.94 101 LYS A C 1
ATOM 754 O O . LYS A 1 101 ? -6.697 -8.198 -13.643 1.00 90.94 101 LYS A O 1
ATOM 759 N N . ASN A 1 102 ? -6.371 -6.844 -11.871 1.00 91.25 102 ASN A N 1
ATOM 760 C CA . ASN A 1 102 ? -5.158 -6.204 -12.360 1.00 91.25 102 ASN A CA 1
ATOM 761 C C . ASN A 1 102 ? -3.934 -6.880 -11.729 1.00 91.25 102 ASN A C 1
ATOM 763 O O . ASN A 1 102 ? -3.822 -6.900 -10.512 1.00 91.25 102 ASN A O 1
ATOM 767 N N . ALA A 1 103 ? -3.034 -7.437 -12.544 1.00 89.00 103 ALA A N 1
ATOM 768 C CA . ALA A 1 103 ? -1.826 -8.109 -12.056 1.00 89.00 103 ALA A CA 1
ATOM 769 C C . ALA A 1 103 ? -0.771 -7.145 -11.488 1.00 89.00 103 ALA A C 1
ATOM 771 O O . ALA A 1 103 ? 0.108 -7.576 -10.751 1.00 89.00 103 ALA A O 1
ATOM 772 N N . TYR A 1 104 ? -0.873 -5.857 -11.820 1.00 89.88 104 TYR A N 1
ATOM 773 C CA . TYR A 1 104 ? 0.045 -4.814 -11.362 1.00 89.88 104 TYR A CA 1
ATOM 774 C C . TYR A 1 104 ? -0.358 -4.199 -10.020 1.00 89.88 104 TYR A C 1
ATOM 776 O O . TYR A 1 104 ? 0.387 -3.407 -9.456 1.00 89.88 104 TYR A O 1
ATOM 784 N N . GLU A 1 105 ? -1.544 -4.535 -9.521 1.00 94.81 105 GLU A N 1
ATOM 785 C CA . GLU A 1 105 ? -2.076 -4.010 -8.271 1.00 94.81 105 GLU A CA 1
ATOM 786 C C . GLU A 1 105 ? -2.350 -5.173 -7.339 1.00 94.81 105 GLU A C 1
ATOM 788 O O . GLU A 1 105 ? -2.906 -6.202 -7.736 1.00 94.81 105 GLU A O 1
ATOM 793 N N . ARG A 1 106 ? -1.932 -5.024 -6.091 1.00 96.19 106 ARG A N 1
ATOM 794 C CA . ARG A 1 106 ? -1.876 -6.143 -5.163 1.00 96.19 106 ARG A CA 1
ATOM 795 C C . ARG A 1 106 ? -2.116 -5.685 -3.744 1.00 96.19 106 ARG A C 1
ATOM 797 O O . ARG A 1 106 ? -1.810 -4.554 -3.378 1.00 96.19 106 ARG A O 1
ATOM 804 N N . VAL A 1 107 ? -2.612 -6.621 -2.949 1.00 98.25 107 VAL A N 1
ATOM 805 C CA . VAL A 1 107 ? -2.495 -6.565 -1.497 1.00 98.25 107 VAL A CA 1
ATOM 806 C C . VAL A 1 107 ? -1.418 -7.565 -1.101 1.00 98.25 107 VAL A C 1
ATOM 808 O O . VAL A 1 107 ? -1.433 -8.694 -1.580 1.00 98.25 107 VAL A O 1
ATOM 811 N N . GLN A 1 108 ? -0.455 -7.178 -0.280 1.00 98.12 108 GLN A N 1
ATOM 812 C CA . GLN A 1 108 ? 0.519 -8.093 0.303 1.00 98.12 108 GLN A CA 1
ATOM 813 C C . GLN A 1 108 ? 0.222 -8.261 1.787 1.00 98.12 108 GLN A C 1
ATOM 815 O O . GLN A 1 108 ? -0.077 -7.282 2.463 1.00 98.12 108 GLN A O 1
ATOM 820 N N . THR A 1 109 ? 0.294 -9.490 2.284 1.00 98.19 109 THR A N 1
ATOM 821 C CA . THR A 1 109 ? 0.241 -9.808 3.715 1.00 98.19 109 THR A CA 1
ATOM 822 C C . THR A 1 109 ? 1.541 -10.477 4.122 1.00 98.19 109 THR A C 1
ATOM 824 O O . THR A 1 109 ? 2.087 -11.266 3.352 1.00 98.19 109 THR A O 1
ATOM 827 N N . TRP A 1 110 ? 2.032 -10.177 5.320 1.00 97.75 110 TRP A N 1
ATOM 828 C CA . TRP A 1 110 ? 3.286 -10.709 5.846 1.00 97.75 110 TRP A CA 1
ATOM 829 C C . TRP A 1 110 ? 3.083 -11.354 7.217 1.00 97.75 110 TRP A C 1
ATOM 831 O O . TRP A 1 110 ? 2.273 -10.893 8.024 1.00 97.75 110 TRP A O 1
ATOM 841 N N . ASP A 1 111 ? 3.867 -12.392 7.507 1.00 95.69 111 ASP A N 1
ATOM 842 C CA . ASP A 1 111 ? 3.764 -13.181 8.744 1.00 95.69 111 ASP A CA 1
ATOM 843 C C . ASP A 1 111 ? 4.026 -12.360 10.022 1.00 95.69 111 ASP A C 1
ATOM 845 O O . ASP A 1 111 ? 3.610 -12.753 11.110 1.00 95.69 111 ASP A O 1
ATOM 849 N N . ASN A 1 112 ? 4.690 -11.205 9.910 1.00 94.94 112 ASN A N 1
ATOM 850 C CA . ASN A 1 112 ? 4.937 -10.295 11.031 1.00 94.94 112 ASN A CA 1
ATOM 851 C C . ASN A 1 112 ? 3.740 -9.390 11.377 1.00 94.94 112 ASN A C 1
ATOM 853 O O . ASN A 1 112 ? 3.867 -8.540 12.253 1.00 94.94 112 ASN A O 1
ATOM 857 N N . GLY A 1 113 ? 2.593 -9.542 10.709 1.00 95.88 113 GLY A N 1
ATOM 858 C CA . GLY A 1 113 ? 1.420 -8.705 10.964 1.00 95.88 113 GLY A CA 1
ATOM 859 C C . GLY A 1 113 ? 1.426 -7.383 10.202 1.00 95.88 113 GLY A C 1
ATOM 860 O O . GLY A 1 113 ? 0.733 -6.451 10.602 1.00 95.88 113 GLY A O 1
ATOM 861 N N . THR A 1 114 ? 2.199 -7.282 9.121 1.00 96.88 114 THR A N 1
ATOM 862 C CA . THR A 1 114 ? 2.156 -6.129 8.216 1.00 96.88 114 THR A CA 1
ATOM 863 C C . THR A 1 114 ? 1.400 -6.461 6.939 1.00 96.88 114 THR A C 1
ATOM 865 O O . THR A 1 114 ? 1.360 -7.610 6.489 1.00 96.88 114 THR A O 1
ATOM 868 N N . MET A 1 115 ? 0.789 -5.444 6.341 1.00 97.56 115 MET A N 1
ATOM 869 C CA . MET A 1 115 ? 0.203 -5.545 5.013 1.00 97.56 115 MET A CA 1
ATOM 870 C C . MET A 1 115 ? 0.481 -4.299 4.182 1.00 97.56 115 MET A C 1
ATOM 872 O O . MET A 1 115 ? 0.671 -3.209 4.716 1.00 97.56 115 MET A O 1
ATOM 876 N N . GLU A 1 116 ? 0.466 -4.464 2.867 1.00 98.12 116 GLU A N 1
ATOM 877 C CA . GLU A 1 116 ? 0.600 -3.379 1.900 1.00 98.12 116 GLU A CA 1
ATOM 878 C C . GLU A 1 116 ? -0.551 -3.451 0.900 1.00 98.12 116 GLU A C 1
ATOM 880 O O . GLU A 1 116 ? -0.817 -4.508 0.335 1.00 98.12 116 GLU A O 1
ATOM 885 N N . VAL A 1 117 ? -1.220 -2.330 0.648 1.00 98.50 117 VAL A N 1
ATOM 886 C CA . VAL A 1 117 ? -2.146 -2.172 -0.477 1.00 98.50 117 VAL A CA 1
ATOM 887 C C . VAL A 1 117 ? -1.471 -1.287 -1.512 1.00 98.50 117 VAL A C 1
ATOM 889 O O . VAL A 1 117 ? -1.117 -0.150 -1.210 1.00 98.50 117 VAL A O 1
ATOM 892 N N . GLN A 1 118 ? -1.302 -1.801 -2.726 1.00 97.75 118 GLN A N 1
ATOM 893 C CA . GLN A 1 118 ? -0.521 -1.162 -3.779 1.00 97.75 118 GLN A CA 1
ATOM 894 C C . GLN A 1 118 ? -1.341 -1.045 -5.066 1.00 97.75 118 GLN A C 1
ATOM 896 O O . GLN A 1 118 ? -1.831 -2.048 -5.594 1.00 97.75 118 GLN A O 1
ATOM 901 N N . VAL A 1 119 ? -1.448 0.175 -5.600 1.00 97.69 119 VAL A N 1
ATOM 902 C CA . VAL A 1 119 ? -2.067 0.454 -6.907 1.00 97.69 119 VAL A CA 1
ATOM 903 C C . VAL A 1 119 ? -1.110 1.210 -7.821 1.00 97.69 119 VAL A C 1
ATOM 905 O O . VAL A 1 119 ? -0.199 1.887 -7.346 1.00 97.69 119 VAL A O 1
ATOM 908 N N . LEU A 1 120 ? -1.302 1.125 -9.139 1.00 96.00 120 LEU A N 1
ATOM 909 C CA . LEU A 1 120 ? -0.508 1.922 -10.073 1.00 96.00 120 LEU A CA 1
ATOM 910 C C . LEU A 1 120 ? -0.790 3.414 -9.865 1.00 96.00 120 LEU A C 1
ATOM 912 O O . LEU A 1 120 ? -1.938 3.844 -9.738 1.00 96.00 120 LEU A O 1
ATOM 916 N N . HIS A 1 121 ? 0.268 4.219 -9.851 1.00 94.62 121 HIS A N 1
ATOM 917 C CA . HIS A 1 121 ? 0.136 5.665 -9.761 1.00 94.62 121 HIS A CA 1
ATOM 918 C C . HIS A 1 121 ? -0.363 6.235 -11.089 1.00 94.62 121 HIS A C 1
ATOM 920 O O . HIS A 1 121 ? 0.257 6.055 -12.136 1.00 94.62 121 HIS A O 1
ATOM 926 N N . ASP A 1 122 ? -1.468 6.970 -11.031 1.00 94.88 122 ASP A N 1
ATOM 927 C CA . ASP A 1 122 ? -2.055 7.681 -12.164 1.00 94.88 122 ASP A CA 1
ATOM 928 C C . ASP A 1 122 ? -1.955 9.199 -11.951 1.00 94.88 122 ASP A C 1
ATOM 930 O O . ASP A 1 122 ? -1.934 9.687 -10.819 1.00 94.88 122 ASP A O 1
ATOM 934 N N . LYS A 1 123 ? -1.918 9.980 -13.035 1.00 92.06 123 LYS A N 1
ATOM 935 C CA . LYS A 1 123 ? -1.938 11.452 -12.951 1.00 92.06 123 LYS A CA 1
ATOM 936 C C . LYS A 1 123 ? -3.255 11.972 -12.368 1.00 92.06 123 LYS A C 1
ATOM 938 O O . LYS A 1 123 ? -3.269 13.029 -11.742 1.00 92.06 123 LYS A O 1
ATOM 943 N N . SER A 1 124 ? -4.346 11.245 -12.579 1.00 95.81 124 SER A N 1
ATOM 944 C CA . SER A 1 124 ? -5.655 11.506 -12.001 1.00 95.81 124 SER A CA 1
ATOM 945 C C . SER A 1 124 ? -5.724 10.948 -10.583 1.00 95.81 124 SER A C 1
ATOM 947 O O . SER A 1 124 ? -5.743 9.734 -10.374 1.00 95.81 124 SER A O 1
ATOM 949 N N . SER A 1 125 ? -5.834 11.840 -9.598 1.00 95.62 125 SER A N 1
ATOM 950 C CA . SER A 1 125 ? -6.076 11.447 -8.206 1.00 95.62 125 SER A CA 1
ATOM 951 C C . SER A 1 125 ? -7.366 10.641 -8.053 1.00 95.62 125 SER A C 1
ATOM 953 O O . SER A 1 125 ? -7.407 9.725 -7.237 1.00 95.62 125 SER A O 1
ATOM 955 N N . GLN A 1 126 ? -8.392 10.914 -8.866 1.00 96.50 126 GLN A N 1
ATOM 956 C CA . GLN A 1 126 ? -9.636 10.146 -8.836 1.00 96.50 126 GLN A CA 1
ATOM 957 C C . GLN A 1 126 ? -9.409 8.688 -9.247 1.00 96.50 126 GLN A C 1
ATOM 959 O O . GLN A 1 126 ? -9.849 7.795 -8.537 1.00 96.50 126 GLN A O 1
ATOM 964 N N . VAL A 1 127 ? -8.668 8.441 -10.334 1.00 96.19 127 VAL A N 1
ATOM 965 C CA . VAL A 1 127 ? -8.387 7.070 -10.806 1.00 96.19 127 VAL A CA 1
ATOM 966 C C . VAL A 1 127 ? -7.615 6.288 -9.744 1.00 96.19 127 VAL A C 1
ATOM 968 O O . VAL A 1 127 ? -8.000 5.171 -9.409 1.00 96.19 127 VAL A O 1
ATOM 971 N N . ARG A 1 128 ? -6.586 6.902 -9.140 1.00 95.88 128 ARG A N 1
ATOM 972 C CA . ARG A 1 128 ? -5.861 6.290 -8.012 1.00 95.88 128 ARG A CA 1
ATOM 973 C C . ARG A 1 128 ? -6.785 5.977 -6.838 1.00 95.88 128 ARG A C 1
ATOM 975 O O . ARG A 1 128 ? -6.690 4.897 -6.265 1.00 95.88 128 ARG A O 1
ATOM 982 N N . SER A 1 129 ? -7.670 6.914 -6.488 1.00 97.12 129 SER A N 1
ATOM 983 C CA . SER A 1 129 ? -8.624 6.741 -5.390 1.00 97.12 129 SER A CA 1
ATOM 984 C C . SER A 1 129 ? -9.582 5.586 -5.656 1.00 97.12 129 SER A C 1
ATOM 986 O O . SER A 1 129 ? -9.813 4.790 -4.756 1.00 97.12 129 SER A O 1
ATOM 988 N N . ASP A 1 130 ? -10.113 5.479 -6.874 1.00 97.94 130 ASP A N 1
ATOM 989 C CA . ASP A 1 130 ? -11.058 4.427 -7.258 1.00 97.94 130 ASP A CA 1
ATOM 990 C C . ASP A 1 130 ? -10.392 3.046 -7.223 1.00 97.94 130 ASP A C 1
ATOM 992 O O . ASP A 1 130 ? -10.975 2.075 -6.737 1.00 97.94 130 ASP A O 1
ATOM 996 N N . HIS A 1 131 ? -9.149 2.959 -7.705 1.00 97.62 131 HIS A N 1
ATOM 997 C CA . HIS A 1 131 ? -8.375 1.723 -7.659 1.00 97.62 131 HIS A CA 1
ATOM 998 C C . HIS A 1 131 ? -8.075 1.327 -6.211 1.00 97.62 131 HIS A C 1
ATOM 1000 O O . HIS A 1 131 ? -8.338 0.189 -5.827 1.00 97.62 131 HIS A O 1
ATOM 1006 N N . MET A 1 132 ? -7.587 2.264 -5.390 1.00 98.12 132 MET A N 1
ATOM 1007 C CA . MET A 1 132 ? -7.303 2.016 -3.974 1.00 98.12 132 MET A CA 1
ATOM 1008 C C . MET A 1 132 ? -8.565 1.590 -3.217 1.00 98.12 132 MET A C 1
ATOM 1010 O O . MET A 1 132 ? -8.551 0.590 -2.503 1.00 98.12 132 MET A O 1
ATOM 1014 N N . GLU A 1 133 ? -9.682 2.287 -3.430 1.00 98.38 133 GLU A N 1
ATOM 1015 C CA . GLU A 1 133 ? -10.965 1.957 -2.809 1.00 98.38 133 GLU A CA 1
ATOM 1016 C C . GLU A 1 133 ? -11.442 0.552 -3.189 1.00 98.38 133 GLU A C 1
ATOM 1018 O O . GLU A 1 133 ? -11.959 -0.163 -2.337 1.00 98.38 133 GLU A O 1
ATOM 1023 N N . SER A 1 134 ? -11.212 0.098 -4.427 1.00 97.88 134 SER A N 1
ATOM 1024 C CA . SER A 1 134 ? -11.554 -1.274 -4.817 1.00 97.88 134 SER A CA 1
ATOM 1025 C C . SER A 1 134 ? -10.833 -2.333 -3.976 1.00 97.88 134 SER A C 1
ATOM 1027 O O . SER A 1 134 ? -11.394 -3.413 -3.786 1.00 97.88 134 SER A O 1
ATOM 1029 N N . HIS A 1 135 ? -9.611 -2.064 -3.505 1.00 98.31 135 HIS A N 1
ATOM 1030 C CA . HIS A 1 135 ? -8.883 -2.974 -2.614 1.00 98.31 135 HIS A CA 1
ATOM 1031 C C . HIS A 1 135 ? -9.309 -2.788 -1.157 1.00 98.31 135 HIS A C 1
ATOM 1033 O O . HIS A 1 135 ? -9.533 -3.779 -0.470 1.00 98.31 135 HIS A O 1
ATOM 1039 N N . LEU A 1 136 ? -9.495 -1.548 -0.694 1.00 98.50 136 LEU A N 1
ATOM 1040 C CA . LEU A 1 136 ? -9.958 -1.269 0.671 1.00 98.50 136 LEU A CA 1
ATOM 1041 C C . LEU A 1 136 ? -11.354 -1.846 0.943 1.00 98.50 136 LEU A C 1
ATOM 1043 O O . LEU A 1 136 ? -11.582 -2.411 2.008 1.00 98.50 136 LEU A O 1
ATOM 1047 N N . ALA A 1 137 ? -12.261 -1.794 -0.032 1.00 98.50 137 ALA A N 1
ATOM 1048 C CA . ALA A 1 137 ? -13.592 -2.385 0.083 1.00 98.50 137 ALA A CA 1
ATOM 1049 C C . ALA A 1 137 ? -13.554 -3.907 0.310 1.00 98.50 137 ALA A C 1
ATOM 1051 O O . ALA A 1 137 ? -14.421 -4.456 0.986 1.00 98.50 137 ALA A O 1
ATOM 1052 N N . ALA A 1 138 ? -12.531 -4.604 -0.202 1.00 98.25 138 ALA A N 1
ATOM 1053 C CA . ALA A 1 138 ? -12.342 -6.032 0.056 1.00 98.25 138 ALA A CA 1
ATOM 1054 C C . ALA A 1 138 ? -11.924 -6.333 1.508 1.00 98.25 138 ALA A C 1
ATOM 1056 O O . ALA A 1 138 ? -11.971 -7.487 1.924 1.00 98.25 138 ALA A O 1
ATOM 1057 N N . LEU A 1 139 ? -11.519 -5.314 2.270 1.00 98.50 139 LEU A N 1
ATOM 1058 C CA . LEU A 1 139 ? -11.049 -5.429 3.649 1.00 98.50 139 LEU A CA 1
ATOM 1059 C C . LEU A 1 139 ? -12.097 -4.985 4.681 1.00 98.50 139 LEU A C 1
ATOM 1061 O O . LEU A 1 139 ? -11.880 -5.176 5.876 1.00 98.50 139 LEU A O 1
ATOM 1065 N N . ASP A 1 140 ? -13.239 -4.435 4.247 1.00 98.25 140 ASP A N 1
ATOM 1066 C CA . ASP A 1 140 ? -14.284 -3.900 5.137 1.00 98.25 140 ASP A CA 1
ATOM 1067 C C . ASP A 1 140 ? -14.863 -4.943 6.105 1.00 98.25 140 ASP A C 1
ATOM 1069 O O . ASP A 1 140 ? -15.363 -4.584 7.169 1.00 98.25 140 ASP A O 1
ATOM 1073 N N . SER A 1 141 ? -14.814 -6.231 5.752 1.00 96.75 141 SER A N 1
ATOM 1074 C CA . SER A 1 141 ? -15.274 -7.319 6.622 1.00 96.75 141 SER A CA 1
ATOM 1075 C C . SER A 1 141 ? -14.221 -7.801 7.622 1.00 96.75 141 SER A C 1
ATOM 1077 O O . SER A 1 141 ? -14.590 -8.448 8.600 1.00 96.75 141 SER A O 1
ATOM 1079 N N . ALA A 1 142 ? -12.937 -7.521 7.381 1.00 97.44 142 ALA A N 1
ATOM 1080 C CA . ALA A 1 142 ? -11.829 -7.963 8.231 1.00 97.44 142 ALA A CA 1
ATOM 1081 C C . ALA A 1 142 ? -11.350 -6.874 9.193 1.00 97.44 142 ALA A C 1
ATOM 1083 O O . ALA A 1 142 ? -10.905 -7.183 10.294 1.00 97.44 142 ALA A O 1
ATOM 1084 N N . LEU A 1 143 ? -11.413 -5.607 8.780 1.00 96.94 143 LEU A N 1
ATOM 1085 C CA . LEU A 1 143 ? -10.876 -4.487 9.544 1.00 96.94 143 LEU A CA 1
ATOM 1086 C C . LEU A 1 143 ? -11.985 -3.729 10.291 1.00 96.94 143 LEU A C 1
ATOM 1088 O O . LEU A 1 143 ? -13.105 -3.615 9.785 1.00 96.94 143 LEU A O 1
ATOM 1092 N N . PRO A 1 144 ? -11.705 -3.158 11.480 1.00 96.38 144 PRO A N 1
ATOM 1093 C CA . PRO A 1 144 ? -12.703 -2.397 12.223 1.00 96.38 144 PRO A CA 1
ATOM 1094 C C . PRO A 1 144 ? -13.277 -1.242 11.394 1.00 96.38 144 PRO A C 1
ATOM 1096 O O . PRO A 1 144 ? -12.537 -0.441 10.827 1.00 96.38 144 PRO A O 1
ATOM 1099 N N . ALA A 1 145 ? -14.603 -1.086 11.382 1.00 95.69 145 ALA A N 1
ATOM 1100 C CA . ALA A 1 145 ? -15.259 -0.044 10.584 1.00 95.69 145 ALA A CA 1
ATOM 1101 C C . ALA A 1 145 ? -14.772 1.380 10.928 1.00 95.69 145 ALA A C 1
ATOM 1103 O O . ALA A 1 145 ? -14.660 2.229 10.045 1.00 95.69 145 ALA A O 1
ATOM 1104 N N . GLY A 1 146 ? -14.451 1.634 12.204 1.00 95.00 146 GLY A N 1
ATOM 1105 C CA . GLY A 1 146 ? -13.863 2.901 12.651 1.00 95.00 146 GLY A CA 1
ATOM 1106 C C . GLY A 1 146 ? -12.473 3.145 12.059 1.00 95.00 146 GLY A C 1
ATOM 1107 O O . GLY A 1 146 ? -12.220 4.233 11.546 1.00 95.00 146 GLY A O 1
ATOM 1108 N N . PHE A 1 147 ? -11.617 2.117 12.051 1.00 96.12 147 PHE A N 1
ATOM 1109 C CA . PHE A 1 147 ? -10.315 2.159 11.385 1.00 96.12 147 PHE A CA 1
ATOM 1110 C C . PHE A 1 147 ? -10.481 2.440 9.891 1.00 96.12 147 PHE A C 1
ATOM 1112 O O . PHE A 1 147 ? -9.884 3.376 9.373 1.00 96.12 147 PHE A O 1
ATOM 1119 N N . MET A 1 148 ? -11.346 1.684 9.209 1.00 98.12 148 MET A N 1
ATOM 1120 C CA . MET A 1 148 ? -11.551 1.805 7.764 1.00 98.12 148 MET A CA 1
ATOM 1121 C C . MET A 1 148 ? -12.095 3.174 7.341 1.00 98.12 148 MET A C 1
ATOM 1123 O O . MET A 1 148 ? -11.720 3.688 6.286 1.00 98.12 148 MET A O 1
ATOM 1127 N N . ALA A 1 149 ? -12.959 3.789 8.151 1.00 97.81 149 ALA A N 1
ATOM 1128 C CA . ALA A 1 149 ? -13.445 5.144 7.900 1.00 97.81 149 ALA A CA 1
ATOM 1129 C C . ALA A 1 149 ? -12.310 6.178 7.993 1.00 97.81 149 ALA A C 1
ATOM 1131 O O . ALA A 1 149 ? -12.135 6.981 7.074 1.00 97.81 149 ALA A O 1
ATOM 1132 N N . SER A 1 150 ? -11.509 6.120 9.061 1.00 97.69 150 SER A N 1
ATOM 1133 C CA . SER A 1 150 ? -10.355 7.006 9.246 1.00 97.69 150 SER A CA 1
ATOM 1134 C C . SER A 1 150 ? -9.280 6.773 8.182 1.00 97.69 150 SER A C 1
ATOM 1136 O O . SER A 1 150 ? -8.775 7.731 7.607 1.00 97.69 150 SER A O 1
ATOM 1138 N N . LEU A 1 151 ? -8.988 5.515 7.834 1.00 98.44 151 LEU A N 1
ATOM 1139 C CA . LEU A 1 151 ? -8.026 5.169 6.788 1.00 98.44 151 LEU A CA 1
ATOM 1140 C C . LEU A 1 151 ? -8.413 5.792 5.444 1.00 98.44 151 LEU A C 1
ATOM 1142 O O . LEU A 1 151 ? -7.568 6.374 4.771 1.00 98.44 151 LEU A O 1
ATOM 1146 N N . ARG A 1 152 ? -9.691 5.715 5.055 1.00 98.62 152 ARG A N 1
ATOM 1147 C CA . ARG A 1 152 ? -10.187 6.337 3.816 1.00 98.62 152 ARG A CA 1
ATOM 1148 C C . ARG A 1 152 ? -10.102 7.860 3.848 1.00 98.62 152 ARG A C 1
ATOM 1150 O O . ARG A 1 152 ? -9.802 8.475 2.821 1.00 98.62 152 ARG A O 1
ATOM 1157 N N . GLN A 1 153 ? -10.356 8.470 5.005 1.00 98.44 153 GLN A N 1
ATOM 1158 C CA . GLN A 1 153 ? -10.208 9.912 5.190 1.00 98.44 153 GLN A CA 1
ATOM 1159 C C . GLN A 1 153 ? -8.746 10.344 5.004 1.00 98.44 153 GLN A C 1
ATOM 1161 O O . GLN A 1 153 ? -8.478 11.227 4.188 1.00 98.44 153 GLN A O 1
ATOM 1166 N N . GLU A 1 154 ? -7.811 9.687 5.692 1.00 98.38 154 GLU A N 1
ATOM 1167 C CA . GLU A 1 154 ? -6.373 9.965 5.583 1.00 98.38 154 GLU A CA 1
ATOM 1168 C C . GLU A 1 154 ? -5.850 9.681 4.169 1.00 98.38 154 GLU A C 1
ATOM 1170 O O . GLU A 1 154 ? -5.155 10.508 3.579 1.00 98.38 154 GLU A O 1
ATOM 1175 N N . ASN A 1 155 ? -6.283 8.575 3.555 1.00 98.44 155 ASN A N 1
ATOM 1176 C CA . ASN A 1 155 ? -5.977 8.251 2.164 1.00 98.44 155 ASN A CA 1
ATOM 1177 C C . ASN A 1 155 ? -6.448 9.355 1.206 1.00 98.44 155 ASN A C 1
ATOM 1179 O O . ASN A 1 155 ? -5.716 9.745 0.302 1.00 98.44 155 ASN A O 1
ATOM 1183 N N . THR A 1 156 ? -7.653 9.894 1.405 1.00 98.25 156 THR A N 1
ATOM 1184 C CA . THR A 1 156 ? -8.171 10.999 0.583 1.00 98.25 156 THR A CA 1
ATOM 1185 C C . THR A 1 156 ? -7.303 12.248 0.731 1.00 98.25 156 THR A C 1
ATOM 1187 O O . THR A 1 156 ? -6.979 12.886 -0.272 1.00 98.25 156 THR A O 1
ATOM 1190 N N . ALA A 1 157 ? -6.902 12.584 1.959 1.00 98.00 157 ALA A N 1
ATOM 1191 C CA . ALA A 1 157 ? -6.043 13.733 2.232 1.00 98.00 157 ALA A CA 1
ATOM 1192 C C . ALA A 1 157 ? -4.652 13.569 1.597 1.00 98.00 157 ALA A C 1
ATOM 1194 O O . ALA A 1 157 ? -4.178 14.475 0.908 1.00 98.00 157 ALA A O 1
ATOM 1195 N N . TYR A 1 158 ? -4.029 12.399 1.753 1.00 97.94 158 TYR A N 1
ATOM 1196 C CA . TYR A 1 158 ? -2.737 12.091 1.142 1.00 97.94 158 TYR A CA 1
ATOM 1197 C C . TYR A 1 158 ? -2.806 12.090 -0.392 1.00 97.94 158 TYR A C 1
ATOM 1199 O O . TYR A 1 158 ? -1.990 12.714 -1.069 1.00 97.94 158 TYR A O 1
ATOM 1207 N N . ASN A 1 159 ? -3.838 11.473 -0.970 1.00 97.38 159 ASN A N 1
ATOM 1208 C CA . ASN A 1 159 ? -4.041 11.427 -2.415 1.00 97.38 159 ASN A CA 1
ATOM 1209 C C . ASN A 1 159 ? -4.185 12.825 -3.049 1.00 97.38 159 ASN A C 1
ATOM 1211 O O . ASN A 1 159 ? -3.842 13.011 -4.218 1.00 97.38 159 ASN A O 1
ATOM 1215 N N . GLN A 1 160 ? -4.696 13.804 -2.298 1.00 95.81 160 GLN A N 1
ATOM 1216 C CA . GLN A 1 160 ? -4.802 15.198 -2.734 1.00 95.81 160 GLN A CA 1
ATOM 1217 C C . GLN A 1 160 ? -3.489 15.979 -2.595 1.00 95.81 160 GLN A C 1
ATOM 1219 O O . GLN A 1 160 ? -3.284 16.937 -3.340 1.00 95.81 160 GLN A O 1
ATOM 1224 N N . SER A 1 161 ? -2.619 15.604 -1.654 1.00 95.19 161 SER A N 1
ATOM 1225 C CA . SER A 1 161 ? -1.363 16.313 -1.386 1.00 95.19 161 SER A CA 1
ATOM 1226 C C . SER A 1 161 ? -0.181 15.779 -2.197 1.00 95.19 161 SER A C 1
ATOM 1228 O O . SER A 1 161 ? 0.750 16.532 -2.491 1.00 95.19 161 SER A O 1
ATOM 1230 N N . VAL A 1 162 ? -0.211 14.500 -2.580 1.00 94.25 162 VAL A N 1
ATOM 1231 C CA . VAL A 1 162 ? 0.899 13.836 -3.266 1.00 94.25 162 VAL A CA 1
ATOM 1232 C C . VAL A 1 162 ? 1.059 14.298 -4.721 1.00 94.25 162 VAL A C 1
ATOM 1234 O O . VAL A 1 162 ? 0.090 14.534 -5.449 1.00 94.25 162 VAL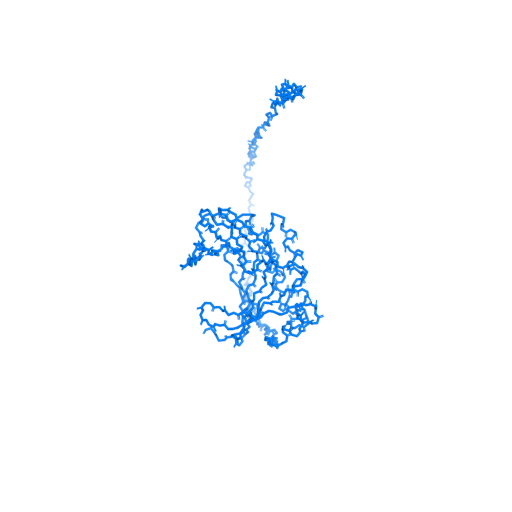 A O 1
ATOM 1237 N N . SER A 1 163 ? 2.313 14.407 -5.168 1.00 92.00 163 SER A N 1
ATOM 1238 C CA . SER A 1 163 ? 2.659 14.819 -6.532 1.00 92.00 163 SER A CA 1
ATOM 1239 C C . SER A 1 163 ? 2.131 13.845 -7.594 1.00 92.00 163 SER A C 1
ATOM 1241 O O . SER A 1 163 ? 2.024 12.637 -7.386 1.00 92.00 163 SER A O 1
ATOM 1243 N N . THR A 1 164 ? 1.861 14.362 -8.796 1.00 89.81 164 THR A N 1
ATOM 1244 C CA . THR A 1 164 ? 1.484 13.535 -9.960 1.00 89.81 164 THR A CA 1
ATOM 1245 C C . THR A 1 164 ? 2.672 12.810 -10.599 1.00 89.81 164 THR A C 1
ATOM 1247 O O . THR A 1 164 ? 2.467 11.961 -11.464 1.00 89.81 164 THR A O 1
ATOM 1250 N N . SER A 1 165 ? 3.897 13.078 -10.149 1.00 88.56 165 SER A N 1
ATOM 1251 C CA . SER A 1 165 ? 5.121 12.384 -10.560 1.00 88.56 165 SER A CA 1
ATOM 1252 C C . SER A 1 165 ? 6.112 12.286 -9.404 1.00 88.56 165 SER A C 1
ATOM 1254 O O . SER A 1 165 ? 6.165 13.182 -8.562 1.00 88.56 165 SER A O 1
ATOM 1256 N N . VAL A 1 166 ? 6.955 11.254 -9.414 1.00 89.69 166 VAL A N 1
ATOM 1257 C CA . VAL A 1 166 ? 8.141 11.187 -8.548 1.00 89.69 166 VAL A CA 1
ATOM 1258 C C . VAL A 1 166 ? 9.278 11.995 -9.173 1.00 89.69 166 VAL A C 1
ATOM 1260 O O . VAL A 1 166 ? 9.528 11.914 -10.375 1.00 89.69 166 VAL A O 1
ATOM 1263 N N . SER A 1 167 ? 9.934 12.830 -8.373 1.00 89.44 167 SER A N 1
ATOM 1264 C CA . SER A 1 167 ? 11.090 13.624 -8.795 1.00 89.44 167 SER A CA 1
ATOM 1265 C C . SER A 1 167 ? 11.891 14.062 -7.575 1.00 89.44 167 SER A C 1
ATOM 1267 O O . SER A 1 167 ? 11.303 14.279 -6.517 1.00 89.44 167 SER A O 1
ATOM 1269 N N . GLY A 1 168 ? 13.197 14.266 -7.741 1.00 90.50 168 GLY A N 1
ATOM 1270 C CA . GLY A 1 168 ? 14.092 14.640 -6.645 1.00 90.50 168 GLY A CA 1
ATOM 1271 C C . GLY A 1 168 ? 14.692 13.431 -5.927 1.00 90.50 168 GLY A C 1
ATOM 1272 O O . GLY A 1 168 ? 14.678 12.313 -6.449 1.00 90.50 168 GLY A O 1
ATOM 1273 N N . GLU A 1 169 ? 15.259 13.683 -4.750 1.00 93.31 169 GLU A N 1
ATOM 1274 C CA . GLU A 1 169 ? 15.841 12.649 -3.894 1.00 93.31 169 GLU A CA 1
ATOM 1275 C C . GLU A 1 169 ? 14.720 11.874 -3.177 1.00 93.31 169 GLU A C 1
ATOM 1277 O O . GLU A 1 169 ? 13.810 12.511 -2.641 1.00 93.31 169 GLU A O 1
ATOM 1282 N N . PRO A 1 170 ? 14.730 10.529 -3.207 1.00 95.62 170 PRO A N 1
ATOM 1283 C CA . PRO A 1 170 ? 13.759 9.735 -2.464 1.00 95.62 170 PRO A CA 1
ATOM 1284 C C . PRO A 1 170 ? 14.009 9.817 -0.959 1.00 95.62 170 PRO A C 1
ATOM 1286 O O . PRO A 1 170 ? 15.150 9.922 -0.516 1.00 95.62 170 PRO A O 1
ATOM 1289 N N . ASP A 1 171 ? 12.944 9.663 -0.176 1.00 95.31 171 ASP A N 1
ATOM 1290 C CA . ASP A 1 171 ? 13.027 9.539 1.281 1.00 95.31 171 ASP A CA 1
ATOM 1291 C C . ASP A 1 171 ? 13.808 8.277 1.688 1.00 95.31 171 ASP A C 1
ATOM 1293 O O . ASP A 1 171 ? 14.520 8.268 2.692 1.00 95.31 171 ASP A O 1
ATOM 1297 N N . GLN A 1 172 ? 13.677 7.198 0.906 1.00 94.19 172 GLN A N 1
ATOM 1298 C CA . GLN A 1 172 ? 14.426 5.950 1.083 1.00 94.19 172 GLN A CA 1
ATOM 1299 C C . GLN A 1 172 ? 14.793 5.352 -0.273 1.00 94.19 172 GLN A C 1
ATOM 1301 O O . GLN A 1 172 ? 13.958 5.317 -1.174 1.00 94.19 172 GLN A O 1
ATOM 1306 N N . LEU A 1 173 ? 16.018 4.839 -0.403 1.00 94.06 173 LEU A N 1
ATOM 1307 C CA . LEU A 1 173 ? 16.528 4.221 -1.626 1.00 94.06 173 LEU A CA 1
ATOM 1308 C C . LEU A 1 173 ? 17.050 2.813 -1.338 1.00 94.06 173 LEU A C 1
ATOM 1310 O O . LEU A 1 173 ? 17.860 2.613 -0.434 1.00 94.06 173 LEU A O 1
ATOM 1314 N N . PHE A 1 174 ? 16.637 1.858 -2.161 1.00 92.62 174 PHE A N 1
ATOM 1315 C CA . PHE A 1 174 ? 17.028 0.458 -2.089 1.00 92.62 174 PHE A CA 1
ATOM 1316 C C . PHE A 1 174 ? 17.627 0.059 -3.433 1.00 92.62 174 PHE A C 1
ATOM 1318 O O . PHE A 1 174 ? 16.917 -0.125 -4.420 1.00 92.62 174 PHE A O 1
ATOM 1325 N N . ALA A 1 175 ? 18.952 -0.038 -3.484 1.00 90.12 175 ALA A N 1
ATOM 1326 C CA . ALA A 1 175 ? 19.653 -0.539 -4.657 1.00 90.12 175 ALA A CA 1
ATOM 1327 C C . ALA A 1 175 ? 19.862 -2.047 -4.514 1.00 90.12 175 ALA A C 1
ATOM 1329 O O . ALA A 1 175 ? 20.428 -2.514 -3.522 1.00 90.12 175 ALA A O 1
ATOM 1330 N N . PHE A 1 176 ? 19.428 -2.796 -5.518 1.00 87.25 176 PHE A N 1
ATOM 1331 C CA . PHE A 1 176 ? 19.634 -4.230 -5.592 1.00 87.25 176 PHE A CA 1
ATOM 1332 C C . PHE A 1 176 ? 20.871 -4.503 -6.443 1.00 87.25 176 PHE A C 1
ATOM 1334 O O . PHE A 1 176 ? 21.070 -3.916 -7.504 1.00 87.25 176 PHE A O 1
ATOM 1341 N N . ASN A 1 177 ? 21.733 -5.395 -5.961 1.00 86.81 177 ASN A N 1
ATOM 1342 C CA . ASN A 1 177 ? 22.899 -5.849 -6.713 1.00 86.81 177 ASN A CA 1
ATOM 1343 C C . ASN A 1 177 ? 22.520 -7.047 -7.597 1.00 86.81 177 ASN A C 1
ATOM 1345 O O . ASN A 1 177 ? 23.058 -8.141 -7.429 1.00 86.81 177 ASN A O 1
ATOM 1349 N N . ASP A 1 178 ? 21.536 -6.846 -8.471 1.00 86.50 178 ASP A N 1
ATOM 1350 C CA . ASP A 1 178 ? 21.072 -7.824 -9.451 1.00 86.50 178 ASP A CA 1
ATOM 1351 C C . ASP A 1 178 ? 21.584 -7.488 -10.863 1.00 86.50 178 ASP A C 1
ATOM 1353 O O . ASP A 1 178 ? 22.139 -6.417 -11.120 1.00 86.50 178 ASP A O 1
ATOM 1357 N N . ASP A 1 179 ? 21.388 -8.417 -11.800 1.00 84.69 179 ASP A N 1
ATOM 1358 C CA . ASP A 1 179 ? 21.814 -8.252 -13.200 1.00 84.69 179 ASP A CA 1
ATOM 1359 C C . ASP A 1 179 ? 21.054 -7.134 -13.945 1.00 84.69 179 ASP A C 1
ATOM 1361 O O . ASP A 1 179 ? 21.408 -6.774 -15.068 1.00 84.69 179 ASP A O 1
ATOM 1365 N N . TRP A 1 180 ? 20.005 -6.590 -13.326 1.00 84.88 180 TRP A N 1
ATOM 1366 C CA . TRP A 1 180 ? 19.040 -5.651 -13.901 1.00 84.88 180 TRP A CA 1
ATOM 1367 C C . TRP A 1 180 ? 19.209 -4.244 -13.324 1.00 84.88 180 TRP A C 1
ATOM 1369 O O . TRP A 1 180 ? 18.428 -3.350 -13.653 1.00 84.88 180 TRP A O 1
ATOM 1379 N N . HIS A 1 181 ? 20.203 -4.055 -12.446 1.00 87.56 181 HIS A N 1
ATOM 1380 C CA . HIS A 1 181 ? 20.451 -2.822 -11.706 1.00 87.56 181 HIS A CA 1
ATOM 1381 C C . HIS A 1 181 ? 19.165 -2.243 -11.102 1.00 87.56 181 HIS A C 1
ATOM 1383 O O . HIS A 1 181 ? 18.872 -1.057 -11.256 1.00 87.56 181 HIS A O 1
ATOM 1389 N N . THR A 1 182 ? 18.366 -3.100 -10.467 1.00 90.62 182 THR A N 1
ATOM 1390 C CA . THR A 1 182 ? 17.069 -2.723 -9.919 1.00 90.62 182 THR A CA 1
ATOM 1391 C C . THR A 1 182 ? 17.243 -1.721 -8.782 1.00 90.62 182 THR A C 1
ATOM 1393 O O . THR A 1 182 ? 18.058 -1.899 -7.875 1.00 90.62 182 THR A O 1
ATOM 1396 N N . ILE A 1 183 ? 16.447 -0.656 -8.820 1.00 93.69 183 ILE A N 1
ATOM 1397 C CA . ILE A 1 183 ? 16.419 0.386 -7.799 1.00 93.69 183 ILE A CA 1
ATOM 1398 C C . ILE A 1 183 ? 14.976 0.617 -7.390 1.00 93.69 183 ILE A C 1
ATOM 1400 O O . ILE A 1 183 ? 14.107 0.831 -8.239 1.00 93.69 183 ILE A O 1
ATOM 1404 N N . TRP A 1 184 ? 14.721 0.574 -6.087 1.00 94.50 184 TRP A N 1
ATOM 1405 C CA . TRP A 1 184 ? 13.446 0.976 -5.514 1.00 94.50 184 TRP A CA 1
ATOM 1406 C C . TRP A 1 184 ? 13.637 2.250 -4.696 1.00 94.50 184 TRP A C 1
ATOM 1408 O O . TRP A 1 184 ? 14.647 2.418 -4.014 1.00 94.50 184 TRP A O 1
ATOM 1418 N N . GLY A 1 185 ? 12.672 3.157 -4.761 1.00 96.12 185 GLY A N 1
ATOM 1419 C CA . GLY A 1 185 ? 12.675 4.405 -4.012 1.00 96.12 185 GLY A CA 1
ATOM 1420 C C . GLY A 1 185 ? 11.307 4.687 -3.413 1.00 96.12 185 GLY A C 1
ATOM 1421 O O . GLY A 1 185 ? 10.298 4.527 -4.094 1.00 96.12 185 GLY A O 1
ATOM 1422 N N . GLN A 1 186 ? 11.268 5.131 -2.162 1.00 96.81 186 GLN A N 1
ATOM 1423 C CA . GLN A 1 186 ? 10.057 5.678 -1.553 1.00 96.81 186 GLN A CA 1
ATOM 1424 C C . GLN A 1 186 ? 10.101 7.197 -1.582 1.00 96.81 186 GLN A C 1
ATOM 1426 O O . GLN A 1 186 ? 11.116 7.798 -1.237 1.00 96.81 186 GLN A O 1
ATOM 1431 N N . TYR A 1 187 ? 8.987 7.798 -1.973 1.00 97.50 187 TYR A N 1
ATOM 1432 C CA . TYR A 1 187 ? 8.801 9.237 -2.053 1.00 97.50 187 TYR A CA 1
ATOM 1433 C C . TYR A 1 187 ? 7.541 9.653 -1.306 1.00 97.50 187 TYR A C 1
ATOM 1435 O O . TYR A 1 187 ? 6.537 8.936 -1.309 1.00 97.50 187 TYR A O 1
ATOM 1443 N N . TYR A 1 188 ? 7.575 10.869 -0.769 1.00 96.31 188 TYR A N 1
ATOM 1444 C CA . TYR A 1 188 ? 6.444 11.516 -0.117 1.00 96.31 188 TYR A CA 1
ATOM 1445 C C . TYR A 1 188 ? 5.882 10.653 1.018 1.00 96.31 188 TYR A C 1
ATOM 1447 O O . TYR A 1 188 ? 4.676 10.422 1.072 1.00 96.31 188 TYR A O 1
ATOM 1455 N N . ILE A 1 189 ? 6.748 10.132 1.889 1.00 97.06 189 ILE A N 1
ATOM 1456 C CA . ILE A 1 189 ? 6.316 9.306 3.023 1.00 97.06 189 ILE A CA 1
ATOM 1457 C C . ILE A 1 189 ? 5.455 10.138 3.986 1.00 97.06 189 ILE A C 1
ATOM 1459 O O . ILE A 1 189 ? 5.845 11.227 4.405 1.00 97.06 189 ILE A O 1
ATOM 1463 N N . SER A 1 190 ? 4.293 9.603 4.362 1.00 97.88 190 SER A N 1
ATOM 1464 C CA . SER A 1 190 ? 3.423 10.162 5.398 1.00 97.88 190 SER A CA 1
ATOM 1465 C C . SER A 1 190 ? 2.997 9.063 6.363 1.00 97.88 190 SER A C 1
ATOM 1467 O O . SER A 1 190 ? 2.235 8.174 5.988 1.00 97.88 190 SER A O 1
ATOM 1469 N N . ASP A 1 191 ? 3.464 9.155 7.606 1.00 97.94 191 ASP A N 1
ATOM 1470 C CA . ASP A 1 191 ? 3.149 8.216 8.683 1.00 97.94 191 ASP A CA 1
ATOM 1471 C C . ASP A 1 191 ? 2.038 8.765 9.586 1.00 97.94 191 ASP A C 1
ATOM 1473 O O . ASP A 1 191 ? 2.020 9.954 9.913 1.00 97.94 191 ASP A O 1
ATOM 1477 N N . THR A 1 192 ? 1.124 7.898 10.014 1.00 97.44 192 THR A N 1
ATOM 1478 C CA . THR A 1 192 ? 0.070 8.209 10.986 1.00 97.44 192 THR A CA 1
ATOM 1479 C C . THR A 1 192 ? -0.289 6.975 11.821 1.00 97.44 192 THR A C 1
ATOM 1481 O O . THR A 1 192 ? 0.003 5.846 11.428 1.00 97.44 192 THR A O 1
ATOM 1484 N N . ASP A 1 193 ? -0.908 7.188 12.981 1.00 96.19 193 ASP A N 1
ATOM 1485 C CA . ASP A 1 193 ? -1.504 6.129 13.801 1.00 96.19 193 ASP A CA 1
ATOM 1486 C C . ASP A 1 193 ? -3.026 6.262 13.751 1.00 96.19 193 ASP A C 1
ATOM 1488 O O . ASP A 1 193 ? -3.571 7.354 13.932 1.00 96.19 193 ASP A O 1
ATOM 1492 N N . ILE A 1 194 ? -3.716 5.153 13.491 1.00 95.25 194 ILE A N 1
ATOM 1493 C CA 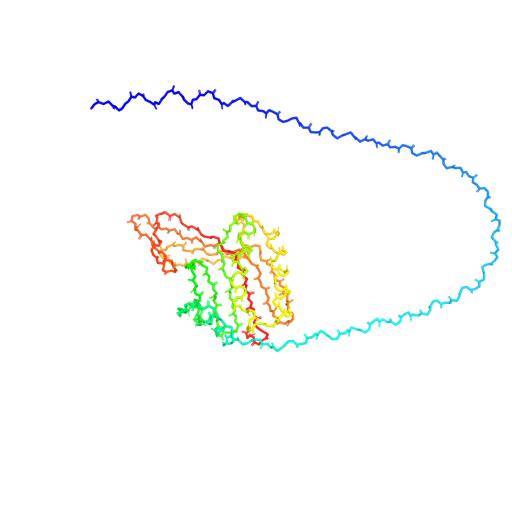. ILE A 1 194 ? -5.175 5.107 13.448 1.00 95.25 194 ILE A CA 1
ATOM 1494 C C . ILE A 1 194 ? -5.641 4.040 14.430 1.00 95.25 194 ILE A C 1
ATOM 1496 O O . ILE A 1 194 ? -5.734 2.867 14.082 1.00 95.25 194 ILE A O 1
ATOM 1500 N N . GLY A 1 195 ? -5.937 4.446 15.665 1.00 90.69 195 GLY A N 1
ATOM 1501 C CA . GLY A 1 195 ? -6.454 3.555 16.707 1.00 90.69 195 GLY A CA 1
ATOM 1502 C C . GLY A 1 195 ? -5.532 2.369 17.004 1.00 90.69 195 GLY A C 1
ATOM 1503 O O . GLY A 1 195 ? -6.011 1.242 17.135 1.00 90.69 195 GLY A O 1
ATOM 1504 N N . GLY A 1 196 ? -4.220 2.622 17.073 1.00 92.25 196 GLY A N 1
ATOM 1505 C CA . GLY A 1 196 ? -3.188 1.617 17.347 1.00 92.25 196 GLY A CA 1
ATOM 1506 C C . GLY A 1 196 ? -2.675 0.865 16.118 1.00 92.25 196 GLY A C 1
ATOM 1507 O O . GLY A 1 196 ? -1.812 0.001 16.254 1.00 92.25 196 GLY A O 1
ATOM 1508 N N . TYR A 1 197 ? -3.200 1.166 14.930 1.00 95.19 197 TYR A N 1
ATOM 1509 C CA . TYR A 1 197 ? -2.653 0.682 13.668 1.00 95.19 197 TYR A CA 1
ATOM 1510 C C . TYR A 1 197 ? -1.657 1.711 13.145 1.00 95.19 197 TYR A C 1
ATOM 1512 O O . TYR A 1 197 ? -2.037 2.852 12.861 1.00 95.19 197 TYR A O 1
ATOM 1520 N N . GLY A 1 198 ? -0.407 1.298 12.944 1.00 96.69 198 GLY A N 1
ATOM 1521 C CA . GLY A 1 198 ? 0.541 2.111 12.191 1.00 96.69 198 GLY A CA 1
ATOM 1522 C C . GLY A 1 198 ? 0.111 2.154 10.728 1.00 96.69 198 GLY A C 1
ATOM 1523 O O . GLY A 1 198 ? -0.208 1.112 10.154 1.00 96.69 198 GLY A O 1
ATOM 1524 N N . VAL A 1 199 ? 0.106 3.332 10.108 1.00 98.38 199 VAL A N 1
ATOM 1525 C CA . VAL A 1 199 ? -0.228 3.503 8.690 1.00 98.38 199 VAL A CA 1
ATOM 1526 C C . VAL A 1 199 ? 0.803 4.401 8.021 1.00 98.38 199 VAL A C 1
ATOM 1528 O O . VAL A 1 199 ? 1.095 5.490 8.508 1.00 98.38 199 VAL A O 1
ATOM 1531 N N . ARG A 1 200 ? 1.327 3.964 6.874 1.00 98.50 200 ARG A N 1
ATOM 1532 C CA . ARG A 1 200 ? 2.233 4.746 6.025 1.00 98.50 200 ARG A CA 1
ATOM 1533 C C . ARG A 1 200 ? 1.667 4.859 4.627 1.00 98.50 200 ARG A C 1
ATOM 1535 O O . ARG A 1 200 ? 1.428 3.850 3.971 1.00 98.50 200 ARG A O 1
ATOM 1542 N N . PHE A 1 201 ? 1.559 6.084 4.145 1.00 98.44 201 PHE A N 1
ATOM 1543 C CA . PHE A 1 201 ? 1.294 6.384 2.746 1.00 98.44 201 PHE A CA 1
ATOM 1544 C C . PHE A 1 201 ? 2.605 6.741 2.044 1.00 98.44 201 PHE A C 1
ATOM 1546 O O . PHE A 1 201 ? 3.417 7.486 2.598 1.00 98.44 201 PHE A O 1
ATOM 1553 N N . SER A 1 202 ? 2.830 6.223 0.839 1.00 97.94 202 SER A N 1
ATOM 1554 C CA . SER A 1 202 ? 4.005 6.583 0.036 1.00 97.94 202 SER A CA 1
ATOM 1555 C C . SER A 1 202 ? 3.788 6.350 -1.461 1.00 97.94 202 SER A C 1
ATOM 1557 O O . SER A 1 202 ? 2.920 5.575 -1.879 1.00 97.94 202 SER A O 1
ATOM 1559 N N . LEU A 1 203 ? 4.611 7.009 -2.283 1.00 97.62 203 LEU A N 1
ATOM 1560 C CA . LEU A 1 203 ? 4.837 6.594 -3.663 1.00 97.62 203 LEU A CA 1
ATOM 1561 C C . LEU A 1 203 ? 6.074 5.701 -3.734 1.00 97.62 203 LEU A C 1
ATOM 1563 O O . LEU A 1 203 ? 7.176 6.132 -3.396 1.00 97.62 203 LEU A O 1
ATOM 1567 N N . TRP A 1 204 ? 5.899 4.484 -4.234 1.00 96.25 204 TRP A N 1
ATOM 1568 C CA . TRP A 1 204 ? 6.986 3.563 -4.530 1.00 96.25 204 TRP A CA 1
ATOM 1569 C C . TRP A 1 204 ? 7.372 3.661 -5.992 1.00 96.25 204 TRP A C 1
ATOM 1571 O O . TRP A 1 204 ? 6.595 3.335 -6.882 1.00 96.25 204 TRP A O 1
ATOM 1581 N N . TRP A 1 205 ? 8.592 4.097 -6.243 1.00 96.25 205 TRP A N 1
ATOM 1582 C CA . TRP A 1 205 ? 9.207 4.062 -7.553 1.00 96.25 205 TRP A CA 1
ATOM 1583 C C . TRP A 1 205 ? 10.061 2.808 -7.681 1.00 96.25 205 TRP A C 1
ATOM 1585 O O . TRP A 1 205 ? 10.911 2.546 -6.835 1.00 96.25 205 TRP A O 1
ATOM 1595 N N . TRP A 1 206 ? 9.855 2.052 -8.748 1.00 94.12 206 TRP A N 1
ATOM 1596 C CA . TRP A 1 206 ? 10.678 0.908 -9.113 1.00 94.12 206 TRP A CA 1
ATOM 1597 C C . TRP A 1 206 ? 11.244 1.160 -10.502 1.00 94.12 206 TRP A C 1
ATOM 1599 O O . TRP A 1 206 ? 10.479 1.321 -11.447 1.00 94.12 206 TRP A O 1
ATOM 1609 N N . GLN A 1 207 ? 12.568 1.164 -10.638 1.00 94.31 207 GLN A N 1
ATOM 1610 C CA . GLN A 1 207 ? 13.251 1.124 -11.925 1.00 94.31 207 GLN A CA 1
ATOM 1611 C C . GLN A 1 207 ? 14.083 -0.151 -12.064 1.00 94.31 207 GLN A C 1
ATOM 1613 O O . GLN A 1 207 ? 14.734 -0.584 -11.114 1.00 94.31 207 GLN A O 1
ATOM 1618 N N . SER A 1 208 ? 14.103 -0.706 -13.273 1.00 93.25 208 SER A N 1
ATOM 1619 C CA . SER A 1 208 ? 15.089 -1.699 -13.698 1.00 93.25 208 SER A CA 1
ATOM 1620 C C . SER A 1 208 ? 15.685 -1.271 -15.040 1.00 93.25 208 SER A C 1
ATOM 1622 O O . SER A 1 208 ? 14.983 -0.730 -15.898 1.00 93.25 208 SER A O 1
ATOM 1624 N N . THR A 1 209 ? 16.976 -1.526 -15.225 1.00 93.88 209 THR A N 1
ATOM 1625 C CA . THR A 1 209 ? 17.722 -1.219 -16.448 1.00 93.88 209 THR A CA 1
ATOM 1626 C C . THR A 1 209 ? 18.167 -2.522 -17.096 1.00 93.88 209 THR A C 1
ATOM 1628 O O . THR A 1 209 ? 19.042 -3.230 -16.602 1.00 93.88 209 THR A O 1
ATOM 1631 N N . CYS A 1 210 ? 17.565 -2.842 -18.237 1.00 91.62 210 CYS A N 1
ATOM 1632 C CA . CYS A 1 210 ? 17.895 -4.029 -19.003 1.00 91.62 210 CYS A CA 1
ATOM 1633 C C . CYS A 1 210 ? 19.279 -3.889 -19.657 1.00 91.62 210 CYS A C 1
ATOM 1635 O O . CYS A 1 210 ? 19.502 -2.937 -20.419 1.00 91.62 210 CYS A O 1
ATOM 1637 N N . PRO A 1 211 ? 20.205 -4.841 -19.444 1.00 90.62 211 PRO A N 1
ATOM 1638 C CA . PRO A 1 211 ? 21.488 -4.833 -20.127 1.00 90.62 211 PRO A CA 1
ATOM 1639 C C . PRO A 1 211 ? 21.325 -4.862 -21.651 1.00 90.62 211 PRO A C 1
ATOM 1641 O O . PRO A 1 211 ? 20.485 -5.573 -22.207 1.00 90.62 211 PRO A O 1
ATOM 1644 N N . SER A 1 212 ? 22.180 -4.121 -22.361 1.00 88.19 212 SER A N 1
ATOM 1645 C CA . SER A 1 212 ? 22.125 -4.080 -23.825 1.00 88.19 212 SER A CA 1
ATOM 1646 C C . SER A 1 212 ? 22.246 -5.489 -24.423 1.00 88.19 212 SER A C 1
ATOM 1648 O O . SER A 1 212 ? 23.141 -6.237 -24.024 1.00 88.19 212 SER A O 1
ATOM 1650 N N . ARG A 1 213 ? 21.432 -5.792 -25.448 1.00 86.38 213 ARG A N 1
ATOM 1651 C CA . ARG A 1 213 ? 21.370 -7.073 -26.197 1.00 86.38 213 ARG A CA 1
ATOM 1652 C C . ARG A 1 213 ? 20.577 -8.209 -25.537 1.00 86.38 213 ARG A C 1
ATOM 1654 O O . ARG A 1 213 ? 20.586 -9.311 -26.085 1.00 86.38 213 ARG A O 1
ATOM 1661 N N . TYR A 1 214 ? 19.892 -7.955 -24.428 1.00 85.31 214 TYR A N 1
ATOM 1662 C CA . TYR A 1 214 ? 18.971 -8.911 -23.811 1.00 85.31 214 TYR A CA 1
ATOM 1663 C C . TYR A 1 214 ? 17.521 -8.440 -23.957 1.00 85.31 214 TYR A C 1
ATOM 1665 O O . TYR A 1 214 ? 17.264 -7.241 -24.027 1.00 85.31 214 TYR A O 1
ATOM 1673 N N . GLY A 1 215 ? 16.592 -9.398 -24.015 1.00 85.44 215 GLY A N 1
ATOM 1674 C CA . GLY A 1 215 ? 15.175 -9.154 -23.759 1.00 85.44 215 GLY A CA 1
ATOM 1675 C C . GLY A 1 215 ? 14.914 -9.397 -22.278 1.00 85.44 215 GLY A C 1
ATOM 1676 O O . GLY A 1 215 ? 15.201 -10.485 -21.774 1.00 85.44 215 GLY A O 1
ATOM 1677 N N . CYS A 1 216 ? 14.431 -8.375 -21.588 1.00 87.12 216 CYS A N 1
ATOM 1678 C CA . CYS A 1 216 ? 14.221 -8.381 -20.150 1.00 87.12 216 CYS A CA 1
ATOM 1679 C C . CYS A 1 216 ? 12.730 -8.525 -19.846 1.00 87.12 216 CYS A C 1
ATOM 1681 O O . CYS A 1 216 ? 11.908 -8.006 -20.591 1.00 87.12 216 CYS A O 1
ATOM 1683 N N . TYR A 1 217 ? 12.368 -9.221 -18.770 1.00 86.88 217 TYR A N 1
ATOM 1684 C CA . TYR A 1 217 ? 10.988 -9.353 -18.314 1.00 86.88 217 TYR A CA 1
ATOM 1685 C C . TYR A 1 217 ? 10.897 -9.205 -16.798 1.00 86.88 217 TYR A C 1
ATOM 1687 O O . TYR A 1 217 ? 11.854 -9.486 -16.078 1.00 86.88 217 TYR A O 1
ATOM 1695 N N . TYR A 1 218 ? 9.729 -8.805 -16.308 1.00 82.75 218 TYR A N 1
ATOM 1696 C CA . TYR A 1 218 ? 9.462 -8.749 -14.874 1.00 82.75 218 TYR A CA 1
ATOM 1697 C C . TYR A 1 218 ? 8.844 -10.060 -14.392 1.00 82.75 218 TYR A C 1
ATOM 1699 O O . TYR A 1 218 ? 7.790 -10.469 -14.878 1.00 82.75 218 TYR A O 1
ATOM 1707 N N . SER A 1 219 ? 9.471 -10.714 -13.410 1.00 76.31 219 SER A N 1
ATOM 1708 C CA . SER A 1 219 ? 8.914 -11.917 -12.769 1.00 76.31 219 SER A CA 1
ATOM 1709 C C . SER A 1 219 ? 7.552 -11.646 -12.134 1.00 76.31 219 SER A C 1
ATOM 1711 O O . SER A 1 219 ? 6.649 -12.476 -12.222 1.00 76.31 219 SER A O 1
ATOM 1713 N N . ASP A 1 220 ? 7.411 -10.460 -11.546 1.00 73.38 220 ASP A N 1
ATOM 1714 C CA . ASP A 1 220 ? 6.202 -10.016 -10.855 1.00 73.38 220 ASP A CA 1
ATOM 1715 C C . ASP A 1 220 ? 5.079 -9.653 -11.833 1.00 73.38 220 ASP A C 1
ATOM 1717 O O . ASP A 1 220 ? 3.908 -9.667 -11.457 1.00 73.38 220 ASP A O 1
ATOM 1721 N N . PHE A 1 221 ? 5.420 -9.386 -13.100 1.00 80.69 221 PHE A N 1
ATOM 1722 C CA . PHE A 1 221 ? 4.476 -9.007 -14.150 1.00 80.69 221 PHE A CA 1
ATOM 1723 C C . PHE A 1 221 ? 4.628 -9.904 -15.386 1.00 80.69 221 PHE A C 1
ATOM 1725 O O . PHE A 1 221 ? 5.224 -9.500 -16.391 1.00 80.69 221 PHE A O 1
ATOM 1732 N N . PRO A 1 222 ? 4.077 -11.133 -15.339 1.00 71.88 222 PRO A N 1
ATOM 1733 C CA . PRO A 1 222 ? 4.207 -12.088 -16.429 1.00 71.88 222 PRO A CA 1
ATOM 1734 C C . PRO A 1 222 ? 3.738 -11.500 -17.765 1.00 71.88 222 PRO A C 1
ATOM 1736 O O . PRO A 1 222 ? 2.598 -11.054 -17.895 1.00 71.88 222 PRO A O 1
ATOM 1739 N N . GLY A 1 223 ? 4.616 -11.542 -18.767 1.00 80.19 223 GLY A N 1
ATOM 1740 C CA . GLY A 1 223 ? 4.341 -11.048 -20.119 1.00 80.19 223 GLY A CA 1
ATOM 1741 C C . GLY A 1 223 ? 4.700 -9.581 -20.363 1.00 80.19 223 GLY A C 1
ATOM 1742 O O . GLY A 1 223 ? 4.516 -9.118 -21.488 1.00 80.19 223 GLY A O 1
ATOM 1743 N N . LEU A 1 224 ? 5.222 -8.857 -19.365 1.00 85.00 224 LEU A N 1
ATOM 1744 C CA . LEU A 1 224 ? 5.815 -7.542 -19.594 1.00 85.00 224 LEU A CA 1
ATOM 1745 C C . LEU A 1 224 ? 7.307 -7.686 -19.896 1.00 85.00 224 LEU A C 1
ATOM 1747 O O . LEU A 1 224 ? 8.105 -8.002 -19.013 1.00 85.00 224 LEU A O 1
ATOM 1751 N N . GLU A 1 225 ? 7.652 -7.447 -21.158 1.00 89.88 225 GLU A N 1
ATOM 1752 C CA . GLU A 1 225 ? 9.024 -7.414 -21.662 1.00 89.88 225 GLU A CA 1
ATOM 1753 C C . GLU A 1 225 ? 9.476 -5.965 -21.894 1.00 89.88 225 GLU A C 1
ATOM 1755 O O . GLU A 1 225 ? 8.664 -5.106 -22.248 1.00 89.88 225 GLU A O 1
ATOM 1760 N N . PHE A 1 226 ? 10.766 -5.683 -21.710 1.00 90.88 226 PHE A N 1
ATOM 1761 C CA . PHE A 1 226 ? 11.343 -4.357 -21.924 1.00 90.88 226 PHE A CA 1
ATOM 1762 C C . PHE A 1 226 ? 12.790 -4.415 -22.436 1.00 90.88 226 PHE A C 1
ATOM 1764 O O . PHE A 1 226 ? 13.507 -5.397 -22.244 1.00 90.88 226 PHE A O 1
ATOM 1771 N N . GLU A 1 227 ? 13.215 -3.326 -23.080 1.00 90.69 227 GLU A N 1
ATOM 1772 C CA . GLU A 1 227 ? 14.599 -3.046 -23.474 1.00 90.69 227 GLU A CA 1
ATOM 1773 C C . GLU A 1 227 ? 14.991 -1.667 -22.918 1.00 90.69 227 GLU A C 1
ATOM 1775 O O . GLU A 1 227 ? 14.174 -0.746 -22.918 1.00 90.69 227 GLU A O 1
ATOM 1780 N N . GLY A 1 228 ? 16.238 -1.500 -22.468 1.00 92.19 228 GLY A N 1
ATOM 1781 C CA . GLY A 1 228 ? 16.687 -0.259 -21.828 1.00 92.19 228 GLY A CA 1
ATOM 1782 C C . GLY A 1 228 ? 16.087 -0.060 -20.433 1.00 92.19 228 GLY A C 1
ATOM 1783 O O . GLY A 1 228 ? 16.031 -1.005 -19.649 1.00 92.19 228 GLY A O 1
ATOM 1784 N N . ASP A 1 229 ? 15.660 1.161 -20.115 1.00 92.75 229 ASP A N 1
ATOM 1785 C CA . ASP A 1 229 ? 15.100 1.496 -18.804 1.00 92.75 229 ASP A CA 1
ATOM 1786 C C . ASP A 1 229 ? 13.584 1.290 -18.774 1.00 92.75 229 ASP A C 1
ATOM 1788 O O . ASP A 1 229 ? 12.858 1.752 -19.658 1.00 92.75 229 ASP A O 1
ATOM 1792 N N . SER A 1 230 ? 13.097 0.656 -17.713 1.00 93.69 230 SER A N 1
ATOM 1793 C CA . SER A 1 230 ? 11.673 0.566 -17.406 1.00 93.69 230 SER A CA 1
ATOM 1794 C C . SER A 1 230 ? 11.438 0.995 -15.966 1.00 93.69 230 SER A C 1
ATOM 1796 O O . SER A 1 230 ? 12.226 0.674 -15.074 1.00 93.69 230 SER A O 1
ATOM 1798 N N . SER A 1 231 ? 10.362 1.750 -15.738 1.00 93.94 231 SER A N 1
ATOM 1799 C CA . SER A 1 231 ? 10.002 2.200 -14.399 1.00 93.94 231 SER A CA 1
ATOM 1800 C C . SER A 1 231 ? 8.502 2.191 -14.152 1.00 93.94 231 SER A C 1
ATOM 1802 O O . SER A 1 231 ? 7.696 2.444 -15.049 1.00 93.94 231 SER A O 1
ATOM 1804 N N . PHE A 1 232 ? 8.152 1.929 -12.900 1.00 94.81 232 PHE A N 1
ATOM 1805 C CA . PHE A 1 232 ? 6.805 1.987 -12.368 1.00 94.81 232 PHE A CA 1
ATOM 1806 C C . PHE A 1 232 ? 6.772 2.937 -11.181 1.00 94.81 232 PHE A C 1
ATOM 1808 O O . PHE A 1 232 ? 7.750 3.082 -10.447 1.00 94.81 232 PHE A O 1
ATOM 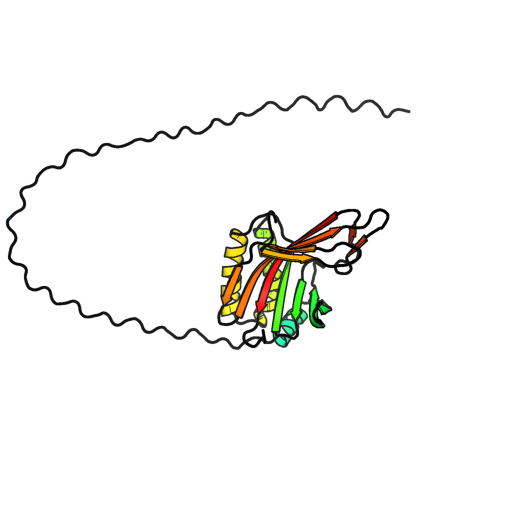1815 N N . VAL A 1 233 ? 5.621 3.567 -10.988 1.00 96.56 233 VAL A N 1
ATOM 1816 C CA . VAL A 1 233 ? 5.307 4.285 -9.758 1.00 96.56 233 VAL A CA 1
ATOM 1817 C C . VAL A 1 233 ? 4.028 3.679 -9.212 1.00 96.56 233 VAL A C 1
ATOM 1819 O O . VAL A 1 233 ? 3.040 3.563 -9.938 1.00 96.56 233 VAL A O 1
ATOM 1822 N N . PHE A 1 234 ? 4.049 3.303 -7.945 1.00 97.06 234 PHE A N 1
ATOM 1823 C CA . PHE A 1 234 ? 2.913 2.761 -7.227 1.00 97.06 234 PHE A CA 1
ATOM 1824 C C . PHE A 1 234 ? 2.511 3.703 -6.105 1.00 97.06 234 PHE A C 1
ATOM 1826 O O . PHE A 1 234 ? 3.358 4.236 -5.395 1.00 97.06 234 PHE A O 1
ATOM 1833 N N . TYR A 1 235 ? 1.212 3.882 -5.932 1.00 98.06 235 TYR A N 1
ATOM 1834 C CA . TYR A 1 235 ? 0.629 4.536 -4.774 1.00 98.06 235 TYR A CA 1
ATOM 1835 C C . TYR A 1 235 ? 0.306 3.455 -3.740 1.00 98.06 235 TYR A C 1
ATOM 1837 O O . TYR A 1 235 ? -0.435 2.517 -4.050 1.00 98.06 235 TYR A O 1
ATOM 1845 N N . SER A 1 236 ? 0.884 3.560 -2.542 1.00 98.06 236 SER A N 1
ATOM 1846 C CA . SER A 1 236 ? 0.885 2.456 -1.576 1.00 98.06 236 SER A CA 1
ATOM 1847 C C . SER A 1 236 ? 0.449 2.895 -0.182 1.00 98.06 236 SER A C 1
ATOM 1849 O O . SER A 1 236 ? 0.748 4.008 0.255 1.00 98.06 236 SER A O 1
ATOM 1851 N N . ILE A 1 237 ? -0.234 1.988 0.514 1.00 98.62 237 ILE A N 1
ATOM 1852 C CA . ILE A 1 237 ? -0.596 2.098 1.928 1.00 98.62 237 ILE A CA 1
ATOM 1853 C C . ILE A 1 237 ? -0.012 0.887 2.651 1.00 98.62 237 ILE A C 1
ATOM 1855 O O . ILE A 1 237 ? -0.428 -0.238 2.387 1.00 98.62 237 ILE A O 1
ATOM 1859 N N . PHE A 1 238 ? 0.914 1.112 3.577 1.00 98.12 238 PHE A N 1
ATOM 1860 C CA . PHE A 1 238 ? 1.390 0.089 4.508 1.00 98.12 238 PHE A CA 1
ATOM 1861 C C . PHE A 1 238 ? 0.618 0.199 5.811 1.00 98.12 238 PHE A C 1
ATOM 1863 O O . PHE A 1 238 ? 0.384 1.304 6.300 1.00 98.12 238 PHE A O 1
ATOM 1870 N N . ILE A 1 239 ? 0.239 -0.945 6.370 1.00 98.00 239 ILE A N 1
ATOM 1871 C CA . ILE A 1 239 ? -0.509 -1.042 7.619 1.00 98.00 239 ILE A CA 1
ATOM 1872 C C . ILE A 1 239 ? 0.207 -2.041 8.531 1.00 98.00 239 ILE A C 1
ATOM 1874 O O . ILE A 1 239 ? 0.446 -3.187 8.145 1.00 98.00 239 ILE A O 1
ATOM 1878 N N . TRP A 1 240 ? 0.530 -1.601 9.744 1.00 97.38 240 TRP A N 1
ATOM 1879 C CA . TRP A 1 240 ? 1.057 -2.422 10.832 1.00 97.38 240 TRP A CA 1
ATOM 1880 C C . TRP A 1 240 ? -0.079 -2.726 11.804 1.00 97.38 240 TRP A C 1
ATOM 1882 O O . TRP A 1 240 ? -0.685 -1.806 12.359 1.00 97.38 240 TRP A O 1
ATOM 1892 N N . LEU A 1 241 ? -0.386 -4.009 11.998 1.00 95.25 241 LEU A N 1
ATOM 1893 C CA . LEU A 1 241 ? -1.414 -4.428 12.950 1.00 95.25 241 LEU A CA 1
ATOM 1894 C C . LEU A 1 241 ? -0.943 -4.167 14.398 1.00 95.25 241 LEU A C 1
ATOM 1896 O O . LEU A 1 241 ? 0.262 -4.245 14.649 1.00 95.25 241 LEU A O 1
ATOM 1900 N N . PRO A 1 242 ? -1.849 -3.905 15.363 1.00 88.81 242 PRO A N 1
ATOM 1901 C CA . PRO A 1 242 ? -1.479 -3.488 16.725 1.00 88.81 242 PRO A CA 1
ATOM 1902 C C . PRO A 1 242 ? -0.543 -4.442 17.490 1.00 88.81 242 PRO A C 1
ATOM 1904 O O . PRO A 1 242 ? 0.209 -3.995 18.351 1.00 88.81 242 PRO A O 1
ATOM 1907 N N . ASP A 1 243 ? -0.548 -5.735 17.152 1.00 80.94 243 ASP A N 1
ATOM 1908 C CA . ASP A 1 243 ? 0.316 -6.761 17.762 1.00 80.94 243 ASP A CA 1
ATOM 1909 C C . ASP A 1 243 ? 1.510 -7.165 16.873 1.00 80.94 243 ASP A C 1
ATOM 1911 O O . ASP A 1 243 ? 2.186 -8.164 17.138 1.00 80.94 243 ASP A O 1
ATOM 1915 N N . SER A 1 244 ? 1.775 -6.423 15.792 1.00 72.31 244 SER A N 1
ATOM 1916 C CA . SER A 1 244 ? 2.936 -6.686 14.939 1.00 72.31 244 SER A CA 1
ATOM 1917 C C . SER A 1 244 ? 4.228 -6.395 15.703 1.00 72.31 244 SER A C 1
ATOM 1919 O O . SER A 1 244 ? 4.433 -5.315 16.259 1.00 72.31 244 SER A O 1
ATOM 1921 N N . VAL A 1 245 ? 5.108 -7.394 15.768 1.00 53.00 245 VAL A N 1
ATOM 1922 C CA . VAL A 1 245 ? 6.430 -7.235 16.379 1.00 53.00 245 VAL A CA 1
ATOM 1923 C C . VAL A 1 245 ? 7.302 -6.482 15.378 1.00 53.00 245 VAL A C 1
ATOM 1925 O O . VAL A 1 245 ? 7.706 -7.054 14.365 1.00 53.00 245 VAL A O 1
ATOM 1928 N N . THR A 1 246 ? 7.552 -5.200 15.649 1.00 50.78 246 THR A N 1
ATOM 1929 C CA . THR A 1 246 ? 8.580 -4.395 14.967 1.00 50.78 246 THR A CA 1
ATOM 1930 C C . THR A 1 246 ? 9.980 -4.790 15.404 1.00 50.78 246 THR A C 1
ATOM 1932 O O . THR A 1 246 ? 10.173 -4.930 16.637 1.00 50.78 246 THR A O 1
#

Radius of gyration: 29.5 Å; chains: 1; bounding box: 42×80×100 Å